Protein AF-A0A5E4KZI8-F1 (afdb_monomer_lite)

pLDDT: mean 71.24, std 22.97, range [24.64, 97.19]

Radius of gyration: 19.84 Å; chains: 1; bounding box: 44×50×61 Å

Secondary structure (DSSP, 8-state):
----TTHHHHHHHGGGG----------SS-----------S------------------------S--PPPPPP-EE-SSSS-EESSGGGS--TT-HHHHHHHHTEEE-TTS-EEESSS-EEEEE-TTS-EEEEE---S--EE--HHHHHHS--TT--GGG-HHHHHTBTSEE-HHHHHHHHHHHHHTS--EEEETTEEEE-PPPEEEEEEEETTEEEEEEEEEETTEEEEEEEEEEE-TTS-EEEEEEEEE--TTEEEEEEE-HHHH---

Sequence (271 aa):
MKYTHAIILTLAVLLSGGAGYSAGTVNPYPNLARPADSLNNNTQIVISNITTKIAGTVEPEPQKPSYIPVLRPYEIDKSHDIWHARSPSSYIMPDNEWVRYYASQLYVDNDGRIKYKNKPIPLLVNETGKVLYWTDEPFINHYIPLKEYFGVELPNNDYWMMPDYYLANGQRGICSGWALAVTSMMLSGEMSINKDGKFIKQIIPAKAIIGYAGLTRDVWVEYQVFNNTWITSAALEKDGYGNKISTTIFVEKDSQFKSVFEFTNIYFRMV

Foldseek 3Di:
DDDPPPPVQVVVVVVVPDPDDPDDDDPLDPDPDDPDDDDDDDPDPDDPDPPPPPDDDPPPAPDDPPAFDAQDDFDWDPVDPTIDTPDLLQFLFLQRPLLLVVLLQWEQEPLRDIFGPDDWDQQAAHRVRHRPDTDPDTPAAFEDDPCRQVVPPDPPDPCLGGSSCCRNNRNYYAFSSVLSSVQSSLQNQSHFYQDPNDTHGGRWWKKWFFDFQQPDTGIWMWTDDPNFIKIWTWDWDADPVGDTDIDIDIHTDDPRDDGPDIGGVVNSPPD

Structure (mmCIF, N/CA/C/O backbone):
data_AF-A0A5E4KZI8-F1
#
_entry.id   AF-A0A5E4KZI8-F1
#
loop_
_atom_site.group_PDB
_atom_site.id
_atom_site.type_symbol
_atom_site.label_atom_id
_atom_site.label_alt_id
_atom_site.label_comp_id
_atom_site.label_asym_id
_atom_site.label_entity_id
_atom_site.label_seq_id
_atom_site.pdbx_PDB_ins_code
_atom_site.Cartn_x
_atom_site.Cartn_y
_atom_site.Cartn_z
_atom_site.occupancy
_atom_site.B_iso_or_equiv
_atom_site.auth_seq_id
_atom_site.auth_comp_id
_atom_site.auth_asym_id
_atom_site.auth_atom_id
_atom_site.pdbx_PDB_model_num
ATOM 1 N N . MET A 1 1 ? -14.997 1.215 -29.337 1.00 38.16 1 MET A N 1
ATOM 2 C CA . MET A 1 1 ? -14.953 1.091 -27.863 1.00 38.16 1 MET A CA 1
ATOM 3 C C . MET A 1 1 ? -14.506 2.433 -27.308 1.00 38.16 1 MET A C 1
ATOM 5 O O . MET A 1 1 ? -13.569 2.994 -27.856 1.00 38.16 1 MET A O 1
ATOM 9 N N . LYS A 1 2 ? -15.258 3.022 -26.370 1.00 30.02 2 LYS A N 1
ATOM 10 C CA . LYS A 1 2 ? -15.046 4.402 -25.898 1.00 30.02 2 LYS A CA 1
ATOM 11 C C . LYS A 1 2 ? -13.981 4.421 -24.795 1.00 30.02 2 LYS A C 1
ATOM 13 O O . LYS A 1 2 ? -14.007 3.589 -23.900 1.00 30.02 2 LYS A O 1
ATOM 18 N N . TYR A 1 3 ? -13.038 5.346 -24.934 1.00 37.22 3 TYR A N 1
ATOM 19 C CA . TYR A 1 3 ? -11.761 5.414 -24.232 1.00 37.22 3 TYR A CA 1
ATOM 20 C C . TYR A 1 3 ? -11.894 6.077 -22.853 1.00 37.22 3 TYR A C 1
ATOM 22 O O . TYR A 1 3 ? -12.074 7.288 -22.769 1.00 37.22 3 TYR A O 1
ATOM 30 N N . THR A 1 4 ? -11.758 5.291 -21.781 1.00 41.12 4 THR A N 1
ATOM 31 C CA . THR A 1 4 ? -11.719 5.776 -20.381 1.00 41.12 4 THR A CA 1
ATOM 32 C C . THR A 1 4 ? -10.285 5.848 -19.821 1.00 41.12 4 THR A C 1
ATOM 34 O O . THR A 1 4 ? -10.053 6.407 -18.755 1.00 41.12 4 THR A O 1
ATOM 37 N N . HIS A 1 5 ? -9.291 5.359 -20.570 1.00 40.09 5 HIS A N 1
ATOM 38 C CA . HIS A 1 5 ? -7.903 5.175 -20.121 1.00 40.09 5 HIS A CA 1
ATOM 39 C C . HIS A 1 5 ? -7.047 6.460 -20.078 1.00 40.09 5 HIS A C 1
ATOM 41 O O . HIS A 1 5 ? -5.934 6.441 -19.561 1.00 40.09 5 HIS A O 1
ATOM 47 N N . ALA A 1 6 ? -7.547 7.594 -20.583 1.00 34.66 6 ALA A N 1
ATOM 48 C CA . ALA A 1 6 ? -6.756 8.825 -20.727 1.00 34.66 6 ALA A CA 1
ATOM 49 C C . ALA A 1 6 ? -6.732 9.731 -19.472 1.00 34.66 6 ALA A C 1
ATOM 51 O O . ALA A 1 6 ? -5.874 10.609 -19.352 1.00 34.66 6 ALA A O 1
ATOM 52 N N . ILE A 1 7 ? -7.656 9.536 -18.520 1.00 38.75 7 ILE A N 1
ATOM 53 C CA . ILE A 1 7 ? -7.843 10.476 -17.397 1.00 38.75 7 ILE A CA 1
ATOM 54 C C . ILE A 1 7 ? -6.773 10.301 -16.305 1.00 38.75 7 ILE A C 1
ATOM 56 O O . ILE A 1 7 ? -6.328 11.291 -15.729 1.00 38.75 7 ILE A O 1
ATOM 60 N N . ILE A 1 8 ? -6.293 9.076 -16.063 1.00 42.06 8 ILE A N 1
ATOM 61 C CA . ILE A 1 8 ? -5.277 8.811 -15.024 1.00 42.06 8 ILE A CA 1
ATOM 62 C C . ILE A 1 8 ? -3.893 9.347 -15.443 1.00 42.06 8 ILE A C 1
ATOM 64 O O . ILE A 1 8 ? -3.133 9.850 -14.618 1.00 42.06 8 ILE A O 1
ATOM 68 N N . LEU A 1 9 ? -3.590 9.311 -16.742 1.00 41.78 9 LEU A N 1
ATOM 69 C CA . LEU A 1 9 ? -2.261 9.587 -17.297 1.00 41.78 9 LEU A CA 1
ATOM 70 C C . LEU A 1 9 ? -1.976 11.093 -17.477 1.00 41.78 9 LEU A C 1
ATOM 72 O O . LEU A 1 9 ? -0.841 11.536 -17.322 1.00 41.78 9 LEU A O 1
ATOM 76 N N . THR A 1 10 ? -3.009 11.907 -17.731 1.00 38.06 10 THR A N 1
ATOM 77 C CA . THR A 1 10 ? -2.831 13.353 -17.988 1.00 38.06 10 THR A CA 1
ATOM 78 C C . THR A 1 10 ? -2.531 14.141 -16.703 1.00 38.06 10 THR A C 1
ATOM 80 O O . THR A 1 10 ? -1.848 15.164 -16.742 1.00 38.06 10 THR A O 1
ATOM 83 N N . LEU A 1 11 ? -2.976 13.657 -15.535 1.00 41.22 11 LEU A N 1
ATOM 84 C CA . LEU A 1 11 ? -2.726 14.343 -14.261 1.00 41.22 11 LEU A CA 1
ATOM 85 C C . LEU A 1 11 ? -1.332 14.072 -13.673 1.00 41.22 11 LEU A C 1
ATOM 87 O O . LEU A 1 11 ? -0.797 14.943 -12.991 1.00 41.22 11 LEU A O 1
ATOM 91 N N . ALA A 1 12 ? -0.713 12.921 -13.966 1.00 41.53 12 ALA A N 1
ATOM 92 C CA . ALA A 1 12 ? 0.653 12.621 -13.522 1.00 41.53 12 ALA A CA 1
ATOM 93 C C . ALA A 1 12 ? 1.695 13.529 -14.209 1.00 41.53 12 ALA A C 1
ATOM 95 O O . ALA A 1 12 ? 2.652 13.968 -13.573 1.00 41.53 12 ALA A O 1
ATOM 96 N N . VAL A 1 13 ? 1.459 13.902 -15.474 1.00 37.69 13 VAL A N 1
ATOM 97 C CA . VAL A 1 13 ? 2.303 14.851 -16.226 1.00 37.69 13 VAL A CA 1
ATOM 98 C C . VAL A 1 13 ? 2.145 16.291 -15.712 1.00 37.69 13 VAL A C 1
ATOM 100 O O . VAL A 1 13 ? 3.103 17.056 -15.710 1.00 37.69 13 VAL A O 1
ATOM 103 N N . LEU A 1 14 ? 0.986 16.670 -15.162 1.00 37.19 14 LEU A N 1
ATOM 104 C CA . LEU A 1 14 ? 0.807 17.985 -14.521 1.00 37.19 14 LEU A CA 1
ATOM 105 C C . LEU A 1 14 ? 1.562 18.125 -13.182 1.00 37.19 14 LEU A C 1
ATOM 107 O O . LEU A 1 14 ? 1.726 19.242 -12.686 1.00 37.19 14 LEU A O 1
ATOM 111 N N . LEU A 1 15 ? 2.068 17.026 -12.610 1.00 42.75 15 LEU A N 1
ATOM 112 C CA . LEU A 1 15 ? 2.860 17.025 -11.374 1.00 42.75 15 LEU A CA 1
ATOM 113 C C . LEU A 1 15 ? 4.375 17.188 -11.613 1.00 42.75 15 LEU A C 1
ATOM 115 O O . LEU A 1 15 ? 5.111 17.412 -10.653 1.00 42.75 15 LEU A O 1
ATOM 119 N N . SER A 1 16 ? 4.860 17.173 -12.865 1.00 40.22 16 SER A N 1
ATOM 120 C CA . SER A 1 16 ? 6.282 17.405 -13.183 1.00 40.22 16 SER A CA 1
ATOM 121 C C . SER A 1 16 ? 6.689 18.889 -13.219 1.00 40.22 16 SER A C 1
ATOM 123 O O . SER A 1 16 ? 7.857 19.199 -13.445 1.00 40.22 16 SER A O 1
ATOM 125 N N . GLY A 1 17 ? 5.756 19.818 -12.973 1.00 31.44 17 GLY A N 1
ATOM 126 C CA . GLY A 1 17 ? 5.985 21.271 -13.005 1.00 31.44 17 GLY A CA 1
ATOM 127 C C . GLY A 1 17 ? 6.175 21.957 -11.644 1.00 31.44 17 GLY A C 1
ATOM 128 O O . GLY A 1 17 ? 6.067 23.176 -11.568 1.00 31.44 17 GLY A O 1
ATOM 129 N N . GLY A 1 18 ? 6.403 21.210 -10.560 1.00 33.72 18 GLY A N 1
ATOM 130 C CA . GLY A 1 18 ? 6.405 21.737 -9.187 1.00 33.72 18 GLY A CA 1
ATOM 131 C C . GLY A 1 18 ? 7.730 21.614 -8.437 1.00 33.72 18 GLY A C 1
ATOM 132 O O . GLY A 1 18 ? 7.719 21.342 -7.239 1.00 33.72 18 GLY A O 1
ATOM 133 N N . ALA A 1 19 ? 8.874 21.771 -9.104 1.00 36.97 19 ALA A N 1
ATOM 134 C CA . ALA A 1 19 ? 10.140 21.940 -8.400 1.00 36.97 19 ALA A CA 1
ATOM 135 C C . ALA A 1 19 ? 10.233 23.368 -7.834 1.00 36.97 19 ALA A C 1
ATOM 137 O O . ALA A 1 19 ? 10.414 24.324 -8.579 1.00 36.97 19 ALA A O 1
ATOM 138 N N . GLY A 1 20 ? 10.160 23.488 -6.506 1.00 36.38 20 GLY A N 1
ATOM 139 C CA . GLY A 1 20 ? 10.718 24.619 -5.767 1.00 36.38 20 GLY A CA 1
ATOM 140 C C . GLY A 1 20 ? 9.732 25.707 -5.353 1.00 36.38 20 GLY A C 1
ATOM 141 O O . GLY A 1 20 ? 9.568 26.695 -6.049 1.00 36.38 20 GLY A O 1
ATOM 142 N N . TYR A 1 21 ? 9.212 25.601 -4.130 1.00 30.73 21 TYR A N 1
ATOM 143 C CA . TYR A 1 21 ? 9.086 26.774 -3.267 1.00 30.73 21 TYR A CA 1
ATOM 144 C C . TYR A 1 21 ? 9.592 26.413 -1.873 1.00 30.73 21 TYR A C 1
ATOM 146 O O . TYR A 1 21 ? 8.963 25.671 -1.124 1.00 30.73 21 TYR A O 1
ATOM 154 N N . SER A 1 22 ? 10.767 26.946 -1.540 1.00 36.62 22 SER A N 1
ATOM 155 C CA . SER A 1 22 ? 11.221 27.118 -0.167 1.00 36.62 22 SER A CA 1
ATOM 156 C C . SER A 1 22 ? 10.356 28.198 0.489 1.00 36.62 22 SER A C 1
ATOM 158 O O . SER A 1 22 ? 10.724 29.372 0.508 1.00 36.62 22 SER A O 1
ATOM 160 N N . ALA A 1 23 ? 9.180 27.826 0.982 1.00 31.36 23 ALA A N 1
ATOM 161 C CA . ALA A 1 23 ? 8.504 28.613 2.004 1.00 31.36 23 ALA A CA 1
ATOM 162 C C . ALA A 1 23 ? 9.025 28.145 3.369 1.00 31.36 23 ALA A C 1
ATOM 164 O O . ALA A 1 23 ? 9.240 26.949 3.570 1.00 31.36 23 ALA A O 1
ATOM 165 N N . GLY A 1 24 ? 9.304 29.095 4.263 1.00 33.09 24 GLY A N 1
ATOM 166 C CA . GLY A 1 24 ? 9.860 28.850 5.593 1.00 33.09 24 GLY A CA 1
ATOM 167 C C . GLY A 1 24 ? 9.174 27.694 6.323 1.00 33.09 24 GLY A C 1
ATOM 168 O O . GLY A 1 24 ? 7.966 27.495 6.227 1.00 33.09 24 GLY A O 1
ATOM 169 N N . THR A 1 25 ? 9.988 26.917 7.028 1.00 36.28 25 THR A N 1
ATOM 170 C CA . THR A 1 25 ? 9.620 25.708 7.760 1.00 36.28 25 THR A CA 1
ATOM 171 C C . THR A 1 25 ? 8.524 25.977 8.788 1.00 36.28 25 THR A C 1
ATOM 173 O O . THR A 1 25 ? 8.802 26.425 9.899 1.00 36.28 25 THR A O 1
ATOM 176 N N . VAL A 1 26 ? 7.289 25.638 8.437 1.00 35.19 26 VAL A N 1
ATOM 177 C CA . VAL A 1 26 ? 6.275 25.235 9.409 1.00 35.19 26 VAL A CA 1
ATOM 178 C C . VAL A 1 26 ? 6.230 23.720 9.317 1.00 35.19 26 VAL A C 1
ATOM 180 O O . VAL A 1 26 ? 5.860 23.185 8.276 1.00 35.19 26 VAL A O 1
ATOM 183 N N . ASN A 1 27 ? 6.684 23.033 10.365 1.00 40.50 27 ASN A N 1
ATOM 184 C CA . ASN A 1 27 ? 6.462 21.599 10.500 1.00 40.50 27 ASN A CA 1
ATOM 185 C C . ASN A 1 27 ? 4.935 21.384 10.519 1.00 40.50 27 ASN A C 1
ATOM 187 O O . ASN A 1 27 ? 4.299 21.870 11.457 1.00 40.50 27 ASN A O 1
ATOM 191 N N . PRO A 1 28 ? 4.322 20.759 9.493 1.00 38.81 28 PRO A N 1
ATOM 192 C CA . PRO A 1 28 ? 2.873 20.577 9.467 1.00 38.81 28 PRO A CA 1
ATOM 193 C C . PRO A 1 28 ? 2.415 19.604 10.560 1.00 38.81 28 PRO A C 1
ATOM 195 O O . PRO A 1 28 ? 1.257 19.640 10.956 1.00 38.81 28 PRO A O 1
ATOM 198 N N . TYR A 1 29 ? 3.332 18.800 11.104 1.00 39.09 29 TYR A N 1
ATOM 199 C CA . TYR A 1 29 ? 3.087 17.925 12.237 1.00 39.09 29 TYR A CA 1
ATOM 200 C C . TYR A 1 29 ? 3.613 18.614 13.504 1.00 39.09 29 TYR A C 1
ATOM 202 O O . TYR A 1 29 ? 4.827 18.644 13.720 1.00 39.09 29 TYR A O 1
ATOM 210 N N . PRO A 1 30 ? 2.762 19.220 14.353 1.00 36.56 30 PRO A N 1
ATOM 211 C CA . PRO A 1 30 ? 3.240 19.780 15.610 1.00 36.56 30 PRO A CA 1
ATOM 212 C C . PRO A 1 30 ? 3.965 18.681 16.393 1.00 36.56 30 PRO A C 1
ATOM 214 O O . PRO A 1 30 ? 3.436 17.581 16.541 1.00 36.56 30 PRO A O 1
ATOM 217 N N . ASN A 1 31 ? 5.192 18.981 16.839 1.00 35.31 31 ASN A N 1
ATOM 218 C CA . ASN A 1 31 ? 6.053 18.100 17.628 1.00 35.31 31 ASN A CA 1
ATOM 219 C C . ASN A 1 31 ? 5.233 17.331 18.676 1.00 35.31 31 ASN A C 1
ATOM 221 O O . ASN A 1 31 ? 4.943 17.856 19.752 1.00 35.31 31 ASN A O 1
ATOM 225 N N . LEU A 1 32 ? 4.912 16.067 18.393 1.00 35.50 32 LEU A N 1
ATOM 226 C CA . LEU A 1 32 ? 4.617 15.102 19.439 1.00 35.50 32 LEU A CA 1
ATOM 227 C C . LEU A 1 32 ? 5.941 14.903 20.167 1.00 35.50 32 LEU A C 1
ATOM 229 O O . LEU A 1 32 ? 6.839 14.224 19.669 1.00 35.50 32 LEU A O 1
ATOM 233 N N . ALA A 1 33 ? 6.094 15.615 21.283 1.00 29.77 33 ALA A N 1
ATOM 234 C CA . ALA A 1 33 ? 7.283 15.599 22.112 1.00 29.77 33 ALA A CA 1
ATOM 235 C C . ALA A 1 33 ? 7.685 14.147 22.407 1.00 29.77 33 ALA A C 1
ATOM 237 O O . ALA A 1 33 ? 7.048 13.453 23.198 1.00 29.77 33 ALA A O 1
ATOM 238 N N . ARG A 1 34 ? 8.755 13.682 21.756 1.00 32.28 34 ARG A N 1
ATOM 239 C CA . ARG A 1 34 ? 9.512 12.537 22.252 1.00 32.28 34 ARG A CA 1
ATOM 240 C C . ARG A 1 34 ? 10.158 12.967 23.572 1.00 32.28 34 ARG A C 1
ATOM 242 O O . ARG A 1 34 ? 10.719 14.066 23.612 1.00 32.28 34 ARG A O 1
ATOM 249 N N . PRO A 1 35 ? 10.113 12.143 24.632 1.00 29.83 35 PRO A N 1
ATOM 250 C CA . PRO A 1 35 ? 10.963 12.360 25.790 1.00 29.83 35 PRO A CA 1
ATOM 251 C C . PRO A 1 35 ? 12.413 12.454 25.311 1.00 29.83 35 PRO A C 1
ATOM 253 O O . PRO A 1 35 ? 12.872 11.629 24.519 1.00 29.83 35 PRO A O 1
ATOM 256 N N . ALA A 1 36 ? 13.087 13.521 25.724 1.00 29.53 36 ALA A N 1
ATOM 257 C CA . ALA A 1 36 ? 14.471 13.772 25.387 1.00 29.53 36 ALA A CA 1
ATOM 258 C C . ALA A 1 36 ? 15.364 12.824 26.191 1.00 29.53 36 ALA A C 1
ATOM 260 O O . ALA A 1 36 ? 15.688 13.123 27.334 1.00 29.53 36 ALA A O 1
ATOM 261 N N . ASP A 1 37 ? 15.794 11.730 25.569 1.00 28.36 37 ASP A N 1
ATOM 262 C CA . ASP A 1 37 ? 16.989 11.014 26.002 1.00 28.36 37 ASP A CA 1
ATOM 263 C C . ASP A 1 37 ? 18.105 11.306 24.998 1.00 28.36 37 ASP A C 1
ATOM 265 O O . ASP A 1 37 ? 18.094 10.886 23.840 1.00 28.36 37 ASP A O 1
ATOM 269 N N . SER A 1 38 ? 19.056 12.116 25.450 1.00 31.64 38 SER A N 1
ATOM 270 C CA . SER A 1 38 ? 20.302 12.426 24.763 1.00 31.64 38 SER A CA 1
ATOM 271 C C . SER A 1 38 ? 21.118 11.155 24.541 1.00 31.64 38 SER A C 1
ATOM 273 O O . SER A 1 38 ? 21.491 10.522 25.527 1.00 31.64 38 SER A O 1
ATOM 275 N N . LEU A 1 39 ? 21.502 10.835 23.303 1.00 28.95 39 LEU A N 1
ATOM 276 C CA . LEU A 1 39 ? 22.607 9.905 23.066 1.00 28.95 39 LEU A CA 1
ATOM 277 C C . LEU A 1 39 ? 23.508 10.358 21.916 1.00 28.95 39 LEU A C 1
ATOM 279 O O . LEU A 1 39 ? 23.094 10.593 20.784 1.00 28.95 39 LEU A O 1
ATOM 283 N N . ASN A 1 40 ? 24.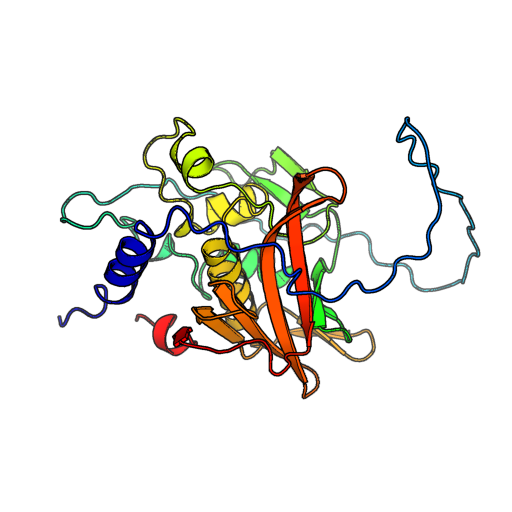765 10.498 22.317 1.00 30.20 40 ASN A N 1
ATOM 284 C CA . ASN A 1 40 ? 25.963 10.824 21.570 1.00 30.20 40 ASN A CA 1
ATOM 285 C C . ASN A 1 40 ? 26.374 9.644 20.663 1.00 30.20 40 ASN A C 1
ATOM 287 O O . ASN A 1 40 ? 25.970 8.506 20.889 1.00 30.20 40 ASN A O 1
ATOM 291 N N . ASN A 1 41 ? 27.203 9.934 19.661 1.00 37.69 41 ASN A N 1
ATOM 292 C CA . ASN A 1 41 ? 27.709 9.031 18.620 1.00 37.69 41 ASN A CA 1
ATOM 293 C C . ASN A 1 41 ? 28.056 7.599 19.080 1.00 37.69 41 ASN A C 1
ATOM 295 O O . ASN A 1 41 ? 29.006 7.411 19.838 1.00 37.69 41 ASN A O 1
ATOM 299 N N . ASN A 1 42 ? 27.300 6.624 18.556 1.00 30.05 42 ASN A N 1
ATOM 300 C CA . ASN A 1 42 ? 27.624 5.217 18.248 1.00 30.05 42 ASN A CA 1
ATOM 301 C C . ASN A 1 42 ? 26.338 4.392 18.384 1.00 30.05 42 ASN A C 1
ATOM 303 O O . ASN A 1 42 ? 25.957 3.999 19.484 1.00 30.05 42 ASN A O 1
ATOM 307 N N . THR A 1 43 ? 25.648 4.113 17.278 1.00 26.94 43 THR A N 1
ATOM 308 C CA . THR A 1 43 ? 24.444 3.271 17.304 1.00 26.94 43 THR A CA 1
ATOM 309 C C . THR A 1 43 ? 24.836 1.800 17.475 1.00 26.94 43 THR A C 1
ATOM 311 O O . THR A 1 43 ? 24.874 1.029 16.523 1.00 26.94 43 THR A O 1
ATOM 314 N N . GLN A 1 44 ? 25.141 1.407 18.712 1.00 24.64 44 GLN A N 1
ATOM 315 C CA . GLN A 1 44 ? 24.931 0.047 19.193 1.00 24.64 44 GLN A CA 1
ATOM 316 C C . GLN A 1 44 ? 23.482 -0.030 19.679 1.00 24.64 44 GLN A C 1
ATOM 318 O O . GLN A 1 44 ? 23.099 0.638 20.638 1.00 24.64 44 GLN A O 1
ATOM 323 N N . ILE A 1 45 ? 22.662 -0.831 19.002 1.00 28.14 45 ILE A N 1
ATOM 324 C CA . ILE A 1 45 ? 21.322 -1.169 19.478 1.00 28.14 45 ILE A CA 1
ATOM 325 C C . ILE A 1 45 ? 21.503 -2.122 20.667 1.00 28.14 45 ILE A C 1
ATOM 327 O O . ILE A 1 45 ? 21.747 -3.312 20.484 1.00 28.14 45 ILE A O 1
ATOM 331 N N . VAL A 1 46 ? 21.428 -1.600 21.893 1.00 24.70 46 VAL A N 1
ATOM 332 C CA . VAL A 1 46 ? 21.339 -2.424 23.105 1.00 24.70 46 VAL A CA 1
ATOM 333 C C . VAL A 1 46 ? 19.869 -2.767 23.327 1.00 24.70 46 VAL A C 1
ATOM 335 O O . VAL A 1 46 ? 19.091 -1.952 23.815 1.00 24.70 46 VAL A O 1
ATOM 338 N N . ILE A 1 47 ? 19.489 -3.987 22.949 1.00 31.55 47 ILE A N 1
ATOM 339 C CA . ILE A 1 47 ? 18.215 -4.598 23.333 1.00 31.55 47 ILE A CA 1
ATOM 340 C C . ILE A 1 47 ? 18.375 -5.085 24.778 1.00 31.55 47 ILE A C 1
ATOM 342 O O . ILE A 1 47 ? 19.063 -6.074 25.035 1.00 31.55 47 ILE A O 1
ATOM 346 N N . SER A 1 48 ? 17.777 -4.388 25.743 1.00 29.56 48 SER A N 1
ATOM 347 C CA . SER A 1 48 ? 17.661 -4.890 27.110 1.00 29.56 48 SER A CA 1
ATOM 348 C C . SER A 1 48 ? 16.582 -5.976 27.158 1.00 29.56 48 SER A C 1
ATOM 350 O O . SER A 1 48 ? 15.384 -5.718 27.076 1.00 29.56 48 SER A O 1
ATOM 352 N N . ASN A 1 49 ? 17.030 -7.226 27.286 1.00 33.12 49 ASN A N 1
ATOM 353 C CA . ASN A 1 49 ? 16.181 -8.379 27.567 1.00 33.12 49 ASN A CA 1
ATOM 354 C C . ASN A 1 49 ? 15.511 -8.214 28.940 1.00 33.12 49 ASN A C 1
ATOM 356 O O . ASN A 1 49 ? 16.099 -8.561 29.964 1.00 33.12 49 ASN A O 1
ATOM 360 N N . ILE A 1 50 ? 14.267 -7.739 28.969 1.00 29.88 50 ILE A N 1
ATOM 361 C CA . ILE A 1 50 ? 13.355 -8.000 30.087 1.00 29.88 50 ILE A CA 1
ATOM 362 C C . ILE A 1 50 ? 12.342 -9.030 29.602 1.00 29.88 50 ILE A C 1
ATOM 364 O O . ILE A 1 50 ? 11.254 -8.721 29.122 1.00 29.88 50 ILE A O 1
ATOM 368 N N . THR A 1 51 ? 12.740 -10.293 29.716 1.00 30.17 51 THR A N 1
ATOM 369 C CA . THR A 1 51 ? 11.859 -11.443 29.541 1.00 30.17 51 THR A CA 1
ATOM 370 C C . THR A 1 51 ? 11.018 -11.604 30.802 1.00 30.17 51 THR A C 1
ATOM 372 O O . THR A 1 51 ? 11.305 -12.448 31.650 1.00 30.17 51 THR A O 1
ATOM 375 N N . THR A 1 52 ? 9.947 -10.828 30.935 1.00 32.12 52 THR A N 1
ATOM 376 C CA . THR A 1 52 ? 8.840 -11.252 31.796 1.00 32.12 52 THR A CA 1
ATOM 377 C C . THR A 1 52 ? 8.033 -12.257 30.983 1.00 32.12 52 THR A C 1
ATOM 379 O O . THR A 1 52 ? 7.228 -11.882 30.135 1.00 32.12 52 THR A O 1
ATOM 382 N N . LYS A 1 53 ? 8.304 -13.554 31.186 1.00 30.84 53 LYS A N 1
ATOM 383 C CA . LYS A 1 53 ? 7.502 -14.656 30.635 1.00 30.84 53 LYS A CA 1
ATOM 384 C C . LYS A 1 53 ? 6.072 -14.535 31.170 1.00 30.84 53 LYS A C 1
ATOM 386 O O . LYS A 1 53 ? 5.748 -15.081 32.221 1.00 30.84 53 LYS A O 1
ATOM 391 N N . ILE A 1 54 ? 5.214 -13.833 30.438 1.00 36.94 54 ILE A N 1
ATOM 392 C CA . ILE A 1 54 ? 3.774 -14.044 30.523 1.00 36.94 54 ILE A CA 1
ATOM 393 C C . ILE A 1 54 ? 3.509 -15.317 29.724 1.00 36.94 54 ILE A C 1
ATOM 395 O O . ILE A 1 54 ? 3.794 -15.400 28.530 1.00 36.94 54 ILE A O 1
ATOM 399 N N . ALA A 1 55 ? 3.056 -16.355 30.417 1.00 35.25 55 ALA A N 1
ATOM 400 C CA . ALA A 1 55 ? 2.669 -17.601 29.788 1.00 35.25 55 ALA A CA 1
ATOM 401 C C . ALA A 1 55 ? 1.439 -17.380 28.889 1.00 35.25 55 ALA A C 1
ATOM 403 O O . ALA A 1 55 ? 0.404 -16.929 29.369 1.00 35.25 55 ALA A O 1
ATOM 404 N N . GLY A 1 56 ? 1.551 -17.784 27.619 1.00 38.25 56 GLY A N 1
ATOM 405 C CA . GLY A 1 56 ? 0.424 -18.306 26.845 1.00 38.25 56 GLY A CA 1
ATOM 406 C C . GLY A 1 56 ? -0.213 -17.384 25.805 1.00 38.25 56 GLY A C 1
ATOM 407 O O . GLY A 1 56 ? -1.321 -16.918 26.007 1.00 38.25 56 GLY A O 1
ATOM 408 N N . THR A 1 57 ? 0.412 -17.283 24.635 1.00 36.38 57 THR A N 1
ATOM 409 C CA . THR A 1 57 ? -0.098 -17.908 23.399 1.00 36.38 57 THR A CA 1
ATOM 410 C C . THR A 1 57 ? 1.126 -18.222 22.551 1.00 36.38 57 THR A C 1
ATOM 412 O O . THR A 1 57 ? 1.916 -17.325 22.276 1.00 36.38 57 THR A O 1
ATOM 415 N N . VAL A 1 58 ? 1.335 -19.491 22.195 1.00 38.56 58 VAL A N 1
ATOM 416 C CA . VAL A 1 58 ? 2.332 -19.849 21.179 1.00 38.56 58 VAL A CA 1
ATOM 417 C C . VAL A 1 58 ? 1.851 -19.191 19.893 1.00 38.56 58 VAL A C 1
ATOM 419 O O . VAL A 1 58 ? 0.856 -19.629 19.319 1.00 38.56 58 VAL A O 1
ATOM 422 N N . GLU A 1 59 ? 2.482 -18.085 19.509 1.00 46.16 59 GLU A N 1
ATOM 423 C CA . GLU A 1 59 ? 2.280 -17.503 18.190 1.00 46.16 59 GLU A CA 1
ATOM 424 C C . GLU A 1 59 ? 2.711 -18.596 17.200 1.00 46.16 59 GLU A C 1
ATOM 426 O O . GLU A 1 59 ? 3.833 -19.102 17.322 1.00 46.16 59 GLU A O 1
ATOM 431 N N . PRO A 1 60 ? 1.808 -19.102 16.339 1.00 45.16 60 PRO A N 1
ATOM 432 C CA . PRO A 1 60 ? 2.167 -20.164 15.414 1.00 45.16 60 PRO A CA 1
ATOM 433 C C . PRO A 1 60 ? 3.373 -19.697 14.602 1.00 45.16 60 PRO A C 1
ATOM 435 O O . PRO A 1 60 ? 3.405 -18.539 14.181 1.00 45.16 60 PRO A O 1
ATOM 438 N N . GLU A 1 61 ? 4.358 -20.583 14.399 1.00 45.81 61 GLU A N 1
ATOM 439 C CA . GLU A 1 61 ? 5.484 -20.275 13.514 1.00 45.81 61 GLU A CA 1
ATOM 440 C C . GLU A 1 61 ? 4.948 -19.644 12.222 1.00 45.81 61 GLU A C 1
ATOM 442 O O . GLU A 1 61 ? 3.934 -20.140 11.707 1.00 45.81 61 GLU A O 1
ATOM 447 N N . PRO A 1 62 ? 5.590 -18.577 11.702 1.00 49.72 62 PRO A N 1
ATOM 448 C CA . PRO A 1 62 ? 5.165 -17.909 10.482 1.00 49.72 62 PRO A CA 1
ATOM 449 C C . PRO A 1 62 ? 4.940 -18.949 9.385 1.00 49.72 62 PRO A C 1
ATOM 451 O O . PRO A 1 62 ? 5.893 -19.475 8.804 1.00 49.72 62 PRO A O 1
ATOM 454 N N . GLN A 1 63 ? 3.678 -19.292 9.115 1.00 52.97 63 GLN A N 1
ATOM 455 C CA . GLN A 1 63 ? 3.377 -2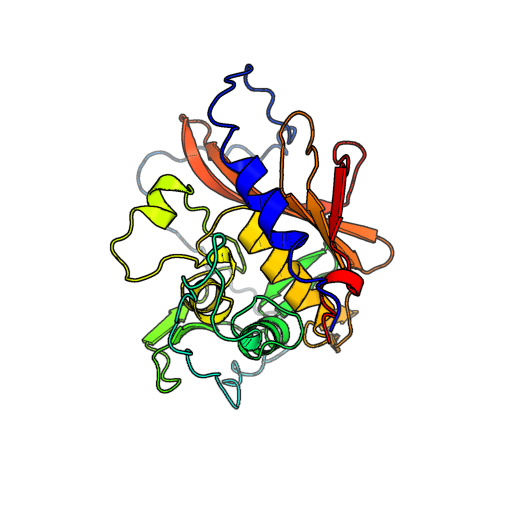0.229 8.046 1.00 52.97 63 GLN A CA 1
ATOM 456 C C . GLN A 1 63 ? 3.809 -19.552 6.754 1.00 52.97 63 GLN A C 1
ATOM 458 O O . GLN A 1 63 ? 3.251 -18.522 6.367 1.00 52.97 63 GLN A O 1
ATOM 463 N N . LYS A 1 64 ? 4.838 -20.114 6.109 1.00 55.09 64 LYS A N 1
ATOM 464 C CA . LYS A 1 64 ? 5.262 -19.659 4.787 1.00 55.09 64 LYS A CA 1
ATOM 465 C C . LYS A 1 64 ? 4.029 -19.676 3.880 1.00 55.09 64 LYS A C 1
ATOM 467 O O . LYS A 1 64 ? 3.339 -20.699 3.851 1.00 55.09 64 LYS A O 1
ATOM 472 N N . PRO A 1 65 ? 3.722 -18.573 3.177 1.00 58.34 65 PRO A N 1
ATOM 473 C CA . PRO A 1 65 ? 2.567 -18.539 2.299 1.00 58.34 65 PRO A CA 1
ATOM 474 C C . PRO A 1 65 ? 2.657 -19.687 1.293 1.00 58.34 65 PRO A C 1
ATOM 476 O O . PRO A 1 65 ? 3.728 -19.979 0.761 1.00 58.34 65 PRO A O 1
ATOM 479 N N . SER A 1 66 ? 1.529 -20.356 1.057 1.00 63.91 66 SER A N 1
ATOM 480 C CA . SER A 1 66 ? 1.451 -21.542 0.194 1.00 63.91 66 SER A C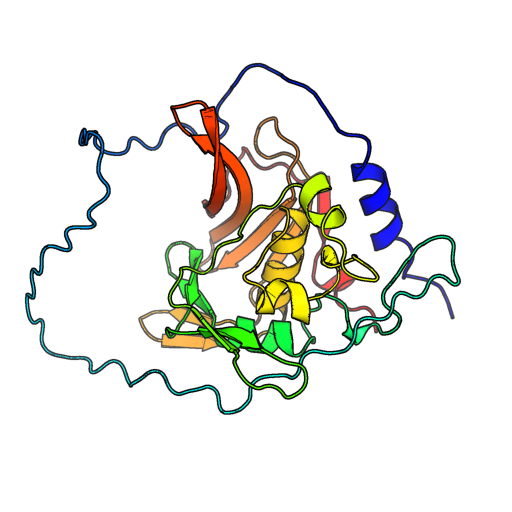A 1
ATOM 481 C C . SER A 1 66 ? 1.791 -21.249 -1.270 1.00 63.91 66 SER A C 1
ATOM 483 O O . SER A 1 66 ? 2.041 -22.177 -2.037 1.00 63.91 66 SER A O 1
ATOM 485 N N . TYR A 1 67 ? 1.809 -19.971 -1.654 1.00 78.44 67 TYR A N 1
ATOM 486 C CA . TYR A 1 67 ? 2.137 -19.491 -2.986 1.00 78.44 67 TYR A CA 1
ATOM 487 C C . TYR A 1 67 ? 2.690 -18.059 -2.919 1.00 78.44 67 TYR A C 1
ATOM 489 O O . TYR A 1 67 ? 2.123 -17.208 -2.231 1.00 78.44 67 TYR A O 1
ATOM 497 N N . ILE A 1 68 ? 3.782 -17.802 -3.642 1.00 83.44 68 ILE A N 1
ATOM 498 C CA . ILE A 1 68 ? 4.364 -16.471 -3.859 1.00 83.44 68 ILE A CA 1
ATOM 499 C C . ILE A 1 68 ? 4.242 -16.188 -5.362 1.00 83.44 68 ILE A C 1
ATOM 501 O O . ILE A 1 68 ? 4.697 -17.030 -6.144 1.00 83.44 68 ILE A O 1
ATOM 505 N N . PRO A 1 69 ? 3.630 -15.063 -5.782 1.00 83.56 69 PRO A N 1
ATOM 506 C CA . PRO A 1 69 ? 3.512 -14.729 -7.196 1.00 83.56 69 PRO A CA 1
ATOM 507 C C . PRO A 1 69 ? 4.874 -14.592 -7.882 1.00 83.56 69 PRO A C 1
ATOM 509 O O . PRO A 1 69 ? 5.910 -14.382 -7.247 1.00 83.56 69 PRO A O 1
ATOM 512 N N . VAL A 1 70 ? 4.869 -14.709 -9.204 1.00 82.38 70 VAL A N 1
ATOM 513 C CA . VAL A 1 70 ? 6.068 -14.570 -10.033 1.00 82.38 70 VAL A CA 1
ATOM 514 C C . VAL A 1 70 ? 6.211 -13.114 -10.485 1.00 82.38 70 VAL A C 1
ATOM 516 O O . VAL A 1 70 ? 5.211 -12.446 -10.740 1.00 82.38 70 VAL A O 1
ATOM 519 N N . LEU A 1 71 ? 7.442 -12.596 -10.580 1.00 78.94 71 LEU A N 1
ATOM 520 C CA . LEU A 1 71 ? 7.667 -11.280 -11.186 1.00 78.94 71 LEU A CA 1
ATOM 521 C C . LEU A 1 71 ? 7.375 -11.326 -12.684 1.00 78.94 71 LEU A C 1
ATOM 523 O O . LEU A 1 71 ? 7.960 -12.138 -13.405 1.00 78.94 71 LEU A O 1
ATOM 527 N N . ARG A 1 72 ? 6.507 -10.434 -13.161 1.00 76.62 72 ARG A N 1
ATOM 528 C CA . ARG A 1 72 ? 6.206 -10.327 -14.589 1.00 76.62 72 ARG A CA 1
ATOM 529 C C . ARG A 1 72 ? 7.230 -9.436 -15.292 1.00 76.62 72 ARG A C 1
ATOM 531 O O . ARG A 1 72 ? 7.604 -8.399 -14.739 1.00 76.62 72 ARG A O 1
ATOM 538 N N . PRO A 1 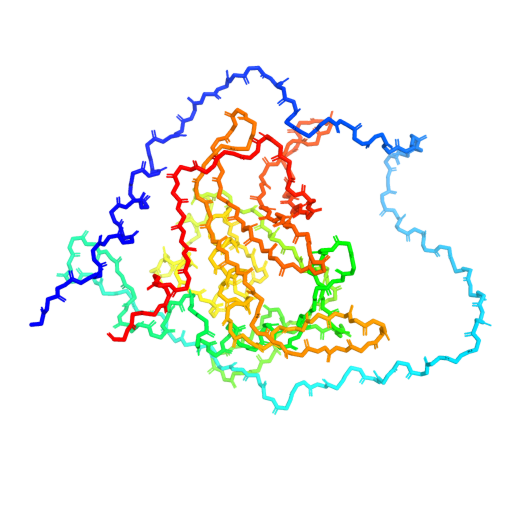73 ? 7.655 -9.793 -16.518 1.00 72.81 73 PRO A N 1
ATOM 539 C CA . PRO A 1 73 ? 8.516 -8.928 -17.310 1.00 72.81 73 PRO A CA 1
ATOM 540 C C . PRO A 1 73 ? 7.788 -7.617 -17.616 1.00 72.81 73 PRO A C 1
ATOM 542 O O . PRO A 1 73 ? 6.609 -7.624 -17.988 1.00 72.81 73 PRO A O 1
ATOM 545 N N . TYR A 1 74 ? 8.484 -6.489 -17.455 1.00 69.88 74 TYR A N 1
ATOM 546 C CA . TYR A 1 74 ? 7.910 -5.197 -17.799 1.00 69.88 74 TYR A CA 1
ATOM 547 C C . TYR A 1 74 ? 8.159 -4.818 -19.248 1.00 69.88 74 TYR A C 1
ATOM 549 O O . TYR A 1 74 ? 9.299 -4.719 -19.703 1.00 69.88 74 TYR A O 1
ATOM 557 N N . GLU A 1 75 ? 7.074 -4.502 -19.943 1.00 72.94 75 GLU A N 1
ATOM 558 C CA . GLU A 1 75 ? 7.120 -3.946 -21.282 1.00 72.94 75 GLU A CA 1
ATOM 559 C C . GLU A 1 75 ? 6.303 -2.654 -21.314 1.00 72.94 75 GLU A C 1
ATOM 561 O O . GLU A 1 75 ? 5.093 -2.663 -21.069 1.00 72.94 75 GLU A O 1
ATOM 566 N N . ILE A 1 76 ? 6.976 -1.539 -21.615 1.00 72.38 76 ILE A N 1
ATOM 567 C CA . ILE A 1 76 ? 6.313 -0.266 -21.908 1.00 72.38 76 ILE A CA 1
ATOM 568 C C . ILE A 1 76 ? 5.815 -0.304 -23.346 1.00 72.38 76 ILE A C 1
ATOM 570 O O . ILE A 1 76 ? 6.602 -0.500 -24.275 1.00 72.38 76 ILE A O 1
ATOM 574 N N . ASP A 1 77 ? 4.533 -0.014 -23.528 1.00 71.62 77 ASP A N 1
ATOM 575 C CA . ASP A 1 77 ? 3.999 0.376 -24.817 1.00 71.62 77 ASP A CA 1
ATOM 576 C C . ASP A 1 77 ? 4.343 1.848 -25.103 1.00 71.62 77 ASP A C 1
ATOM 578 O O . ASP A 1 77 ? 3.879 2.775 -24.434 1.00 71.62 77 ASP A O 1
ATOM 582 N N . LYS A 1 78 ? 5.210 2.043 -26.102 1.00 74.88 78 LYS A N 1
ATOM 583 C CA . LYS A 1 78 ? 5.662 3.354 -26.598 1.00 74.88 78 LYS A CA 1
ATOM 584 C C . LYS A 1 78 ? 4.958 3.759 -27.897 1.00 74.88 78 LYS A C 1
ATOM 586 O O . LYS A 1 78 ? 5.377 4.718 -28.535 1.00 74.88 78 LYS A O 1
ATOM 591 N N . SER A 1 79 ? 3.929 3.023 -28.323 1.00 75.62 79 SER A N 1
ATOM 592 C CA . SER A 1 79 ? 3.201 3.280 -29.575 1.00 75.62 79 SER A CA 1
ATOM 593 C C . SER A 1 79 ? 2.331 4.542 -29.543 1.00 75.62 79 SER A C 1
ATOM 595 O O . SER A 1 79 ? 1.800 4.939 -30.577 1.00 75.62 79 SER A O 1
ATOM 597 N N . HIS A 1 80 ? 2.197 5.180 -28.379 1.00 67.62 80 HIS A N 1
ATOM 598 C CA . HIS A 1 80 ? 1.404 6.385 -28.169 1.00 67.62 80 HIS A CA 1
ATOM 599 C C . HIS A 1 80 ? 2.228 7.466 -27.460 1.00 67.62 80 HIS A C 1
ATOM 601 O O . HIS A 1 80 ? 3.220 7.169 -26.790 1.00 67.62 80 HIS A O 1
ATOM 607 N N . ASP A 1 81 ? 1.753 8.713 -27.544 1.00 61.97 81 ASP A N 1
ATOM 608 C CA . ASP A 1 81 ? 2.352 9.888 -26.887 1.00 61.97 81 ASP A CA 1
ATOM 609 C C . ASP A 1 81 ? 2.475 9.742 -25.367 1.00 61.97 81 ASP A C 1
ATOM 611 O O . ASP A 1 81 ? 3.210 10.487 -24.718 1.00 61.97 81 ASP A O 1
ATOM 615 N N . ILE A 1 82 ? 1.753 8.778 -24.795 1.00 61.50 82 ILE A N 1
ATOM 616 C CA . ILE A 1 82 ? 1.813 8.472 -23.382 1.00 61.50 82 ILE A CA 1
ATOM 617 C C . ILE A 1 82 ? 2.211 7.015 -23.181 1.00 61.50 82 ILE A C 1
ATOM 619 O O . ILE A 1 82 ? 1.506 6.080 -23.576 1.00 61.50 82 ILE A O 1
ATOM 623 N N . TRP A 1 83 ? 3.373 6.852 -22.557 1.00 66.06 83 TRP A N 1
ATOM 624 C CA . TRP A 1 83 ? 3.925 5.556 -22.205 1.00 66.06 83 TRP A CA 1
ATOM 625 C C . TRP A 1 83 ? 3.052 4.896 -21.149 1.00 66.06 83 TRP A C 1
ATOM 627 O O . TRP A 1 83 ? 2.616 5.536 -20.193 1.00 66.06 83 TRP A O 1
ATOM 637 N N . HIS A 1 84 ? 2.780 3.615 -21.346 1.00 66.75 84 HIS A N 1
ATOM 638 C CA . HIS A 1 84 ? 1.930 2.844 -20.458 1.00 66.75 84 HIS A CA 1
ATOM 639 C C . HIS A 1 84 ? 2.374 1.381 -20.451 1.00 66.75 84 HIS A C 1
ATOM 641 O O . HIS A 1 84 ? 3.110 0.942 -21.336 1.00 66.75 84 HIS A O 1
ATOM 647 N N . ALA A 1 85 ? 1.969 0.616 -19.440 1.00 72.50 85 ALA A N 1
ATOM 648 C CA . ALA A 1 85 ? 2.261 -0.807 -19.416 1.00 72.50 85 ALA A CA 1
ATOM 649 C C . ALA A 1 85 ? 1.542 -1.509 -20.574 1.00 72.50 85 ALA A C 1
ATOM 651 O O . ALA A 1 85 ? 0.355 -1.278 -20.795 1.00 72.50 85 ALA A O 1
ATOM 652 N N . ARG A 1 86 ? 2.230 -2.422 -21.267 1.00 73.31 86 ARG A N 1
ATOM 653 C CA . ARG A 1 86 ? 1.641 -3.204 -22.366 1.00 73.31 86 ARG A CA 1
ATOM 654 C C . ARG A 1 86 ? 0.405 -4.009 -21.939 1.00 73.31 86 ARG A C 1
ATOM 656 O O . ARG A 1 86 ? -0.494 -4.232 -22.745 1.00 73.31 86 ARG A O 1
ATOM 663 N N . SER A 1 87 ? 0.363 -4.445 -20.680 1.00 73.69 87 SER A N 1
ATOM 664 C CA . SER A 1 87 ? -0.718 -5.260 -20.119 1.00 73.69 87 SER A CA 1
ATOM 665 C C . SER A 1 87 ? -1.378 -4.549 -18.933 1.00 73.69 87 SER A C 1
ATOM 667 O O . SER A 1 87 ? -0.663 -4.163 -18.007 1.00 73.69 87 SER A O 1
ATOM 669 N N . PRO A 1 88 ? -2.724 -4.457 -18.870 1.00 69.50 88 PRO A N 1
ATOM 670 C CA . PRO A 1 88 ? -3.427 -3.859 -17.731 1.00 69.50 88 PRO A CA 1
ATOM 671 C C . PRO A 1 88 ? -3.130 -4.540 -16.393 1.00 69.50 88 PRO A C 1
ATOM 673 O O . PRO A 1 88 ? -3.109 -3.905 -15.344 1.00 69.50 88 PRO A O 1
ATOM 676 N N . SER A 1 89 ? -2.837 -5.840 -16.427 1.00 74.75 89 SER A N 1
ATOM 677 C CA . SER A 1 89 ? -2.464 -6.600 -15.239 1.00 74.75 89 SER A CA 1
ATOM 678 C C . SER A 1 89 ? -1.213 -6.034 -14.561 1.00 74.75 89 SER A C 1
ATOM 680 O O . SER A 1 89 ? -1.037 -6.241 -13.362 1.00 74.75 89 SER A O 1
ATOM 682 N N . SER A 1 90 ? -0.343 -5.335 -15.293 1.00 77.44 90 SER A N 1
ATOM 683 C CA . SER A 1 90 ? 0.881 -4.719 -14.776 1.00 77.44 90 SER A CA 1
ATOM 684 C C . SER A 1 90 ? 0.625 -3.498 -13.898 1.00 77.44 90 SER A C 1
ATOM 686 O O . SER A 1 90 ? 1.585 -3.014 -13.315 1.00 77.44 90 SER A O 1
ATOM 688 N N . TYR A 1 91 ? -0.624 -3.031 -13.774 1.00 79.25 91 TYR A N 1
ATOM 689 C CA . TYR A 1 91 ? -0.989 -1.907 -12.917 1.00 79.25 91 TYR A CA 1
ATOM 690 C C . TYR A 1 91 ? -1.168 -2.287 -11.446 1.00 79.25 91 TYR A C 1
ATOM 692 O O . TYR A 1 91 ? -1.602 -3.395 -11.116 1.00 79.25 91 TYR A O 1
ATOM 700 N N . ILE A 1 92 ? -0.877 -1.336 -10.552 1.00 82.31 92 ILE A N 1
ATOM 701 C CA . ILE A 1 92 ? -1.214 -1.415 -9.126 1.00 82.31 92 ILE A CA 1
ATOM 702 C C . ILE A 1 92 ? -2.739 -1.311 -8.986 1.00 82.31 92 ILE A C 1
ATOM 704 O O . ILE A 1 92 ? -3.293 -0.219 -8.882 1.00 82.31 92 ILE A O 1
ATOM 708 N N . MET A 1 93 ? -3.406 -2.463 -9.031 1.00 87.19 93 MET A N 1
ATOM 709 C CA . MET A 1 93 ? -4.864 -2.601 -9.016 1.00 87.19 93 MET A CA 1
ATOM 710 C C . MET A 1 93 ? -5.305 -3.610 -7.944 1.00 87.19 93 MET A C 1
ATOM 712 O O . MET A 1 93 ? -4.529 -4.504 -7.604 1.00 87.19 93 MET A O 1
ATOM 716 N N . PRO A 1 94 ? -6.533 -3.517 -7.397 1.00 89.62 94 PRO A N 1
ATOM 717 C CA . PRO A 1 94 ? -6.993 -4.397 -6.318 1.00 89.62 94 PRO A CA 1
ATOM 718 C C . PRO A 1 94 ? -7.000 -5.894 -6.655 1.00 89.62 94 PRO A C 1
ATOM 720 O O . PRO A 1 94 ? -6.862 -6.726 -5.761 1.00 89.62 94 PRO A O 1
ATOM 723 N N . ASP A 1 95 ? -7.187 -6.244 -7.925 1.00 86.94 95 ASP A N 1
ATOM 724 C CA . ASP A 1 95 ? -7.230 -7.617 -8.430 1.00 86.94 95 ASP A CA 1
ATOM 725 C C . ASP A 1 95 ? -5.850 -8.174 -8.811 1.00 86.94 95 ASP A C 1
ATOM 727 O O . ASP A 1 95 ? -5.714 -9.378 -9.040 1.00 86.94 95 ASP A O 1
ATOM 731 N N . ASN A 1 96 ? -4.817 -7.328 -8.816 1.00 88.88 96 ASN A N 1
ATOM 732 C CA . ASN A 1 96 ? -3.451 -7.728 -9.104 1.00 88.88 96 ASN A CA 1
ATOM 733 C C . ASN A 1 96 ? -2.931 -8.757 -8.080 1.00 88.88 96 ASN A C 1
ATOM 735 O O . ASN A 1 96 ? -3.084 -8.594 -6.869 1.00 88.88 96 ASN A O 1
ATOM 739 N N . GLU A 1 97 ? -2.260 -9.804 -8.560 1.00 88.12 97 GLU A N 1
ATOM 740 C CA . GLU A 1 97 ? -1.778 -10.914 -7.729 1.00 88.12 97 GLU A CA 1
ATOM 741 C C . GLU A 1 97 ? -0.769 -10.500 -6.648 1.00 88.12 97 GLU A C 1
ATOM 743 O O . GLU A 1 97 ? -0.873 -10.973 -5.517 1.00 88.12 97 GLU A O 1
ATOM 748 N N . TRP A 1 98 ? 0.150 -9.576 -6.943 1.00 88.94 98 TRP A N 1
ATOM 749 C CA . TRP A 1 98 ? 1.109 -9.047 -5.971 1.00 88.94 98 TRP A CA 1
ATOM 750 C C . TRP A 1 98 ? 0.427 -8.159 -4.933 1.00 88.94 98 TRP A C 1
ATOM 752 O O . TRP A 1 98 ? 0.720 -8.273 -3.741 1.00 88.94 98 TRP A O 1
ATOM 762 N N . VAL A 1 99 ? -0.531 -7.329 -5.358 1.00 91.75 99 VAL A N 1
ATOM 763 C CA . VAL A 1 99 ? -1.356 -6.522 -4.444 1.00 91.75 99 VAL A CA 1
ATOM 764 C C . VAL A 1 99 ? -2.125 -7.430 -3.487 1.00 91.75 99 VAL A C 1
ATOM 766 O O . VAL A 1 99 ? -2.041 -7.252 -2.273 1.00 91.75 99 VAL A O 1
ATOM 769 N N . ARG A 1 100 ? -2.828 -8.439 -4.011 1.00 91.94 100 ARG A N 1
ATOM 770 C CA . ARG A 1 100 ? -3.581 -9.418 -3.214 1.00 91.94 100 ARG A CA 1
ATOM 771 C C . ARG A 1 100 ? -2.674 -10.217 -2.284 1.00 91.94 100 ARG A C 1
ATOM 773 O O . ARG A 1 100 ? -3.021 -10.420 -1.120 1.00 91.94 100 ARG A O 1
ATOM 780 N N . TYR A 1 101 ? -1.505 -10.631 -2.770 1.00 91.56 101 TYR A N 1
ATOM 781 C CA . TYR A 1 101 ? -0.513 -11.346 -1.977 1.00 91.56 101 TYR A CA 1
ATOM 782 C C . TYR A 1 101 ? -0.053 -10.512 -0.778 1.00 91.56 101 TYR A C 1
ATOM 784 O O . TYR A 1 101 ? -0.238 -10.956 0.354 1.00 91.56 101 TYR A O 1
ATOM 792 N N . TYR A 1 102 ? 0.461 -9.295 -0.980 1.00 91.81 102 TYR A N 1
ATOM 793 C CA . TYR A 1 102 ? 0.904 -8.453 0.138 1.00 91.81 102 TYR A CA 1
ATOM 794 C C . TYR A 1 102 ? -0.259 -8.059 1.052 1.00 91.81 102 TYR A C 1
ATOM 796 O O . TYR A 1 102 ? -0.129 -8.174 2.268 1.00 91.81 102 TYR A O 1
ATOM 804 N N . ALA A 1 103 ? -1.424 -7.703 0.501 1.00 94.00 103 ALA A N 1
ATOM 805 C CA . ALA A 1 103 ? -2.623 -7.423 1.291 1.00 94.00 103 ALA A CA 1
ATOM 806 C C . ALA A 1 103 ? -2.993 -8.596 2.212 1.00 94.00 103 ALA A C 1
ATOM 808 O O . ALA A 1 103 ? -3.301 -8.385 3.383 1.00 94.00 103 ALA A O 1
ATOM 809 N N . SER A 1 104 ? -2.881 -9.840 1.734 1.00 92.44 104 SER A N 1
ATOM 810 C CA . SER A 1 104 ? -3.171 -11.032 2.543 1.00 92.44 104 SER A CA 1
ATOM 811 C C . SER A 1 104 ? -2.270 -11.168 3.776 1.00 92.44 104 SER A C 1
ATOM 813 O O . SER A 1 104 ? -2.699 -11.733 4.787 1.00 92.44 104 SER A O 1
ATOM 815 N N . GLN A 1 105 ? -1.063 -10.599 3.726 1.00 91.62 105 GLN A N 1
ATOM 816 C CA . GLN A 1 105 ? -0.092 -10.585 4.821 1.00 91.62 105 GLN A CA 1
ATOM 817 C C . GLN A 1 105 ? -0.305 -9.419 5.789 1.00 91.62 105 GLN A C 1
ATOM 819 O O . GLN A 1 105 ? 0.340 -9.380 6.833 1.00 91.62 105 GLN A O 1
ATOM 824 N N . LEU A 1 106 ? -1.195 -8.475 5.475 1.00 94.25 106 LEU A N 1
ATOM 825 C CA . LEU A 1 106 ? -1.373 -7.238 6.227 1.00 94.25 106 LEU A CA 1
ATOM 826 C C . LEU A 1 106 ? -2.668 -7.230 7.038 1.00 94.25 106 LEU A C 1
ATOM 828 O O . LEU A 1 106 ? -3.681 -7.844 6.675 1.00 94.25 106 LEU A O 1
ATOM 832 N N . TYR A 1 107 ? -2.641 -6.490 8.139 1.00 95.62 107 TYR A N 1
ATOM 833 C CA . TYR A 1 107 ? -3.826 -6.116 8.889 1.00 95.62 107 TYR A CA 1
ATOM 834 C C . TYR A 1 107 ? -3.782 -4.656 9.347 1.00 95.62 107 TYR A C 1
ATOM 836 O O . TYR A 1 107 ? -2.705 -4.074 9.468 1.00 95.62 107 TYR A O 1
ATOM 844 N N . VAL A 1 108 ? -4.956 -4.091 9.629 1.00 96.12 108 VAL A N 1
ATOM 845 C CA . VAL A 1 108 ? -5.113 -2.797 10.303 1.00 96.12 108 VAL A CA 1
ATOM 846 C C . VAL A 1 108 ? -5.381 -3.025 11.791 1.00 96.12 108 VAL A C 1
ATOM 848 O O . VAL A 1 108 ? -6.264 -3.817 12.142 1.00 96.12 108 VAL A O 1
ATOM 851 N N . ASP A 1 109 ? -4.598 -2.381 12.658 1.00 93.75 109 ASP A N 1
ATOM 852 C CA . ASP A 1 109 ? -4.780 -2.421 14.113 1.00 93.75 109 ASP A CA 1
ATOM 853 C C . ASP A 1 109 ? -5.765 -1.353 14.620 1.00 93.75 109 ASP A C 1
ATOM 855 O O . ASP A 1 109 ? -6.227 -0.505 13.858 1.00 93.75 109 ASP A O 1
ATOM 859 N N . ASN A 1 110 ? -6.101 -1.401 15.913 1.00 90.81 110 ASN A N 1
ATOM 860 C CA . ASN A 1 110 ? -7.057 -0.476 16.536 1.00 90.81 110 ASN A CA 1
ATOM 861 C C . ASN A 1 110 ? -6.623 1.003 16.477 1.00 90.81 110 ASN A C 1
ATOM 863 O O . ASN A 1 110 ? -7.480 1.877 16.579 1.00 90.81 110 ASN A O 1
ATOM 867 N N . ASP A 1 111 ? -5.330 1.275 16.269 1.00 91.62 111 ASP A N 1
ATOM 868 C CA . ASP A 1 111 ? -4.765 2.618 16.095 1.00 91.62 111 ASP A CA 1
ATOM 869 C C . ASP A 1 111 ? -4.667 2.999 14.603 1.00 91.62 111 ASP A C 1
ATOM 871 O O . ASP A 1 111 ? -3.875 3.864 14.223 1.00 91.62 111 ASP A O 1
ATOM 875 N N . GLY A 1 112 ? -5.391 2.289 13.730 1.00 91.31 112 GLY A N 1
ATOM 876 C CA . GLY A 1 112 ? -5.393 2.495 12.285 1.00 91.31 112 GLY A CA 1
ATOM 877 C C . GLY A 1 112 ? -4.100 2.088 11.582 1.00 91.31 112 GLY A C 1
ATOM 878 O O . GLY A 1 112 ? -4.010 2.197 10.368 1.00 91.31 112 GLY A O 1
ATOM 879 N N . ARG A 1 113 ? -3.078 1.588 12.275 1.00 94.00 113 ARG A N 1
ATOM 880 C CA . ARG A 1 113 ? -1.780 1.305 11.653 1.00 94.00 113 ARG A CA 1
ATOM 881 C C . ARG A 1 113 ? -1.858 0.046 10.807 1.00 94.00 113 ARG A C 1
ATOM 883 O O . ARG A 1 113 ? -2.426 -0.964 11.223 1.00 94.00 113 ARG A O 1
ATOM 890 N N . ILE A 1 114 ? -1.206 0.079 9.649 1.00 94.75 114 ILE A N 1
ATOM 891 C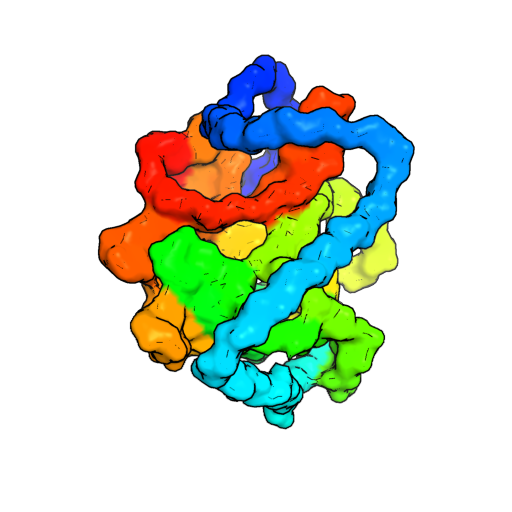 CA . ILE A 1 114 ? -1.058 -1.095 8.788 1.00 94.75 114 ILE A CA 1
ATOM 892 C C . ILE A 1 114 ? 0.179 -1.879 9.234 1.00 94.75 114 ILE A C 1
ATOM 894 O O . ILE A 1 114 ? 1.274 -1.328 9.343 1.00 94.75 114 ILE A O 1
ATOM 898 N N . LYS A 1 115 ? 0.011 -3.175 9.499 1.00 92.50 115 LYS A N 1
ATOM 899 C CA . LYS A 1 115 ? 1.059 -4.057 10.022 1.00 92.50 115 LYS A CA 1
ATOM 900 C C . LYS A 1 115 ? 1.063 -5.398 9.304 1.00 92.50 115 LYS A C 1
ATOM 902 O O . LYS A 1 115 ? 0.018 -5.896 8.893 1.00 92.50 115 LYS A O 1
ATOM 907 N N . TYR A 1 116 ? 2.235 -6.019 9.210 1.00 91.25 116 TYR A N 1
ATOM 908 C CA . TYR A 1 116 ? 2.332 -7.420 8.812 1.00 91.25 116 TYR A CA 1
ATOM 909 C C . TYR A 1 116 ? 1.787 -8.328 9.918 1.00 91.25 116 TYR A C 1
ATOM 911 O O . TYR A 1 116 ? 2.107 -8.136 11.089 1.00 91.25 116 TYR A O 1
ATOM 919 N N . LYS A 1 117 ? 0.980 -9.323 9.536 1.00 87.88 117 LYS A N 1
ATOM 920 C CA . LYS A 1 117 ? 0.484 -10.391 10.419 1.00 87.88 117 LYS A CA 1
ATOM 921 C C . LYS A 1 117 ? 1.627 -11.266 10.914 1.00 87.88 117 LYS A C 1
ATOM 923 O O . LYS A 1 117 ? 1.642 -11.635 12.075 1.00 87.88 117 LYS A O 1
ATOM 928 N N . ASN A 1 118 ? 2.565 -11.562 10.016 1.00 79.94 118 ASN A N 1
ATOM 929 C CA . ASN A 1 118 ? 3.704 -12.435 10.252 1.00 79.94 118 ASN A CA 1
ATOM 930 C C . ASN A 1 118 ? 4.977 -11.764 9.733 1.00 79.94 118 ASN A C 1
ATOM 932 O O . ASN A 1 118 ? 4.937 -11.022 8.753 1.00 79.94 118 ASN A O 1
ATOM 936 N N . LYS A 1 119 ? 6.113 -12.064 10.356 1.00 80.62 119 LYS A N 1
ATOM 937 C CA . LYS A 1 119 ? 7.448 -11.718 9.858 1.00 80.62 119 LYS A CA 1
ATOM 938 C C . LYS A 1 119 ? 8.328 -12.974 9.904 1.00 80.62 119 LYS A C 1
ATOM 940 O O . LYS A 1 119 ? 8.151 -13.768 10.826 1.00 80.62 119 LYS A O 1
ATOM 945 N N . PRO A 1 120 ? 9.262 -13.170 8.956 1.00 84.31 120 PRO A N 1
ATOM 946 C CA . PRO A 1 120 ? 9.611 -12.274 7.847 1.00 84.31 120 PRO A CA 1
ATOM 947 C C . PRO A 1 120 ? 8.719 -12.435 6.594 1.00 84.31 120 PRO A C 1
ATOM 949 O O . PRO A 1 120 ? 8.100 -13.476 6.387 1.00 84.31 120 PRO A O 1
ATOM 952 N N . ILE A 1 121 ? 8.690 -11.412 5.731 1.00 84.38 121 ILE A N 1
ATOM 953 C CA . ILE A 1 121 ? 7.947 -11.355 4.454 1.00 84.38 121 ILE A CA 1
ATOM 954 C C . ILE A 1 121 ? 8.943 -11.253 3.283 1.00 84.38 121 ILE A C 1
ATOM 956 O O . ILE A 1 121 ? 10.004 -10.646 3.451 1.00 84.38 121 ILE A O 1
ATOM 960 N N . PRO A 1 122 ? 8.665 -11.825 2.094 1.00 84.44 122 PRO A N 1
ATOM 961 C CA . PRO A 1 122 ? 9.537 -11.648 0.937 1.00 84.44 122 PRO A CA 1
ATOM 962 C C . PRO A 1 122 ? 9.682 -10.171 0.580 1.00 84.44 122 PRO A C 1
ATOM 964 O O . PRO A 1 122 ? 8.690 -9.449 0.502 1.00 84.44 122 PRO A O 1
ATOM 967 N N . LEU A 1 123 ? 10.917 -9.733 0.353 1.00 82.31 123 LEU A N 1
ATOM 968 C CA . LEU A 1 123 ? 11.217 -8.383 -0.114 1.00 82.31 123 LEU A CA 1
ATOM 969 C C . LEU A 1 123 ? 11.727 -8.375 -1.548 1.00 82.31 123 LEU A C 1
ATOM 971 O O . LEU A 1 123 ? 11.448 -7.418 -2.246 1.00 82.31 123 LEU A O 1
ATOM 975 N N . LEU A 1 124 ? 12.474 -9.406 -1.959 1.00 79.94 124 LEU A N 1
ATOM 976 C CA . LEU A 1 124 ? 12.967 -9.583 -3.326 1.00 79.94 124 LEU A CA 1
ATOM 977 C C . LEU A 1 124 ? 12.653 -11.002 -3.784 1.00 79.94 124 LEU A C 1
ATOM 979 O O . LEU A 1 124 ? 12.996 -11.973 -3.103 1.00 79.94 124 LEU A O 1
ATOM 983 N N . VAL A 1 125 ? 12.038 -11.122 -4.952 1.00 80.88 125 VAL A N 1
ATOM 984 C CA . VAL A 1 125 ? 11.677 -12.391 -5.592 1.00 80.88 125 VAL A CA 1
ATOM 985 C C . VAL A 1 125 ? 12.191 -12.348 -7.027 1.00 80.88 125 VAL A C 1
ATOM 987 O O . VAL A 1 125 ? 12.350 -11.268 -7.578 1.00 80.88 125 VAL A O 1
ATOM 990 N N . ASN A 1 126 ? 12.535 -13.485 -7.625 1.00 80.25 126 ASN A N 1
ATOM 991 C CA . ASN A 1 126 ? 12.952 -13.531 -9.029 1.00 80.25 126 ASN A CA 1
ATOM 992 C C . ASN A 1 126 ? 11.781 -13.878 -9.977 1.00 80.25 126 ASN A C 1
ATOM 994 O O . ASN A 1 126 ? 10.662 -14.168 -9.552 1.00 80.25 126 ASN A O 1
ATOM 998 N N . GLU A 1 127 ? 12.072 -13.941 -11.275 1.00 78.88 127 GLU A N 1
ATOM 999 C CA . GLU A 1 127 ? 11.142 -14.329 -12.353 1.00 78.88 127 GLU A CA 1
ATOM 1000 C C . GLU A 1 127 ? 10.634 -15.782 -12.277 1.00 78.88 127 GLU A C 1
ATOM 1002 O O . GLU A 1 127 ? 9.844 -16.204 -13.111 1.00 78.88 127 GLU A O 1
ATOM 1007 N N . THR A 1 128 ? 11.065 -16.579 -11.295 1.00 81.25 128 THR A N 1
ATOM 1008 C CA . THR A 1 128 ? 10.545 -17.937 -11.055 1.00 81.25 128 THR A CA 1
ATOM 1009 C C . THR A 1 128 ? 9.788 -18.045 -9.730 1.00 81.25 128 THR A C 1
ATOM 1011 O O . THR A 1 128 ? 9.482 -19.154 -9.299 1.00 81.25 128 THR A O 1
ATOM 1014 N N . GLY A 1 129 ? 9.551 -16.931 -9.027 1.00 77.94 129 GLY A N 1
ATOM 1015 C CA . GLY A 1 129 ? 8.909 -16.929 -7.706 1.00 77.94 129 GLY A CA 1
ATOM 1016 C C . GLY A 1 129 ? 9.834 -17.335 -6.546 1.00 77.94 129 GLY A C 1
ATOM 1017 O O . GLY A 1 129 ? 9.384 -17.506 -5.414 1.00 77.94 129 GLY A O 1
ATOM 1018 N N . LYS A 1 130 ? 11.145 -17.492 -6.784 1.00 84.19 130 LYS A N 1
ATOM 1019 C CA . LYS A 1 130 ? 12.128 -17.785 -5.732 1.00 84.19 130 LYS A CA 1
ATOM 1020 C C . LYS A 1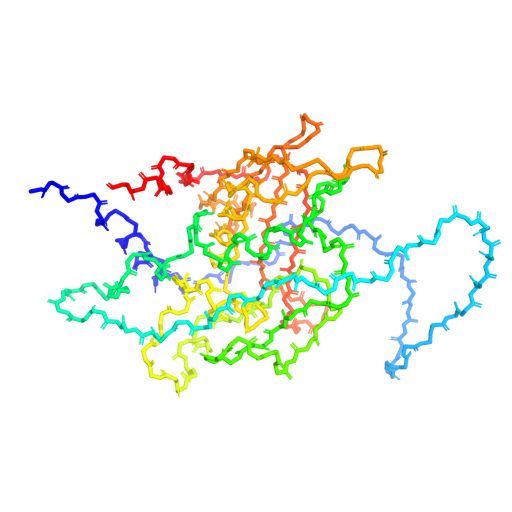 130 ? 12.422 -16.515 -4.941 1.00 84.19 130 LYS A C 1
ATOM 1022 O O . LYS A 1 130 ? 12.882 -15.523 -5.505 1.00 84.19 130 LYS A O 1
ATOM 1027 N N . VAL A 1 131 ? 12.240 -16.579 -3.624 1.00 86.62 131 VAL A N 1
ATOM 1028 C CA . VAL A 1 131 ? 12.621 -15.488 -2.719 1.00 86.62 131 VAL A CA 1
ATOM 1029 C C . VAL A 1 131 ? 14.142 -15.379 -2.654 1.00 86.62 131 VAL A C 1
ATOM 1031 O O . VAL A 1 131 ? 14.829 -16.337 -2.296 1.00 86.62 131 VAL A O 1
ATOM 1034 N N . LEU A 1 132 ? 14.655 -14.207 -3.011 1.00 84.81 132 LEU A N 1
ATOM 1035 C CA . LEU A 1 132 ? 16.070 -13.851 -2.942 1.00 84.81 132 LEU A CA 1
ATOM 1036 C C . LEU A 1 132 ? 16.410 -13.163 -1.617 1.00 84.81 132 LEU A C 1
ATOM 1038 O O . LEU A 1 132 ? 17.512 -13.338 -1.106 1.00 84.81 132 LEU A O 1
ATOM 1042 N N . TYR A 1 133 ? 15.463 -12.405 -1.058 1.00 84.50 133 TYR A N 1
ATOM 1043 C CA . TYR A 1 133 ? 15.647 -11.694 0.203 1.00 84.50 133 TYR A CA 1
ATOM 1044 C C . TYR A 1 133 ? 14.341 -11.622 1.001 1.00 84.50 133 TYR A C 1
ATOM 1046 O O . TYR A 1 133 ? 13.271 -11.356 0.447 1.00 84.50 133 TYR A O 1
ATOM 1054 N N . TRP A 1 134 ? 14.456 -11.858 2.305 1.00 86.94 134 TRP A N 1
ATOM 1055 C CA . TRP A 1 134 ? 13.381 -11.763 3.290 1.00 86.94 134 TRP A CA 1
ATOM 1056 C C . TRP A 1 134 ? 13.602 -10.519 4.149 1.00 86.94 134 TRP A C 1
ATOM 1058 O O . TRP A 1 134 ? 14.744 -10.196 4.462 1.00 86.94 134 TRP A O 1
ATOM 1068 N N . THR A 1 135 ? 12.523 -9.851 4.549 1.00 82.75 135 THR A N 1
ATOM 1069 C CA . THR A 1 135 ? 12.573 -8.707 5.463 1.00 82.75 135 THR A CA 1
ATOM 1070 C C . THR A 1 135 ? 11.698 -8.939 6.687 1.00 82.75 135 THR A C 1
ATOM 1072 O O . THR A 1 135 ? 10.604 -9.499 6.591 1.00 82.75 135 THR A O 1
ATOM 1075 N N . ASP A 1 136 ? 12.167 -8.491 7.842 1.00 82.94 136 ASP A N 1
ATOM 1076 C CA . ASP A 1 136 ? 11.398 -8.330 9.074 1.00 82.94 136 ASP A CA 1
ATOM 1077 C C . ASP A 1 136 ? 11.142 -6.847 9.394 1.00 82.94 136 ASP A C 1
ATOM 1079 O O . ASP A 1 136 ? 10.645 -6.512 10.474 1.00 82.94 136 ASP A O 1
ATOM 1083 N N . GLU A 1 137 ? 11.404 -5.952 8.442 1.00 83.56 137 GLU A N 1
ATOM 1084 C CA . GLU A 1 137 ? 11.155 -4.522 8.588 1.00 83.56 137 GLU A CA 1
ATOM 1085 C C . GLU A 1 137 ? 9.648 -4.211 8.728 1.00 83.56 137 GLU A C 1
ATOM 1087 O O . GLU A 1 137 ? 8.774 -5.008 8.351 1.00 83.56 137 GLU A O 1
ATOM 1092 N N . PRO A 1 138 ? 9.284 -3.069 9.336 1.00 85.94 138 PRO A N 1
ATOM 1093 C CA . PRO A 1 138 ? 7.908 -2.578 9.340 1.00 85.94 138 PRO A CA 1
ATOM 1094 C C . PRO A 1 138 ? 7.347 -2.369 7.922 1.00 85.94 138 PRO A C 1
ATOM 1096 O O . PRO A 1 138 ? 8.089 -2.165 6.967 1.00 85.94 138 PRO A O 1
ATOM 1099 N N . PHE A 1 139 ? 6.017 -2.377 7.787 1.00 89.31 139 PHE A N 1
ATOM 1100 C CA . PHE A 1 139 ? 5.355 -2.003 6.535 1.00 89.31 139 PHE A CA 1
ATOM 1101 C C . PHE A 1 139 ? 5.359 -0.474 6.392 1.00 89.31 139 PHE A C 1
ATOM 1103 O O . PHE A 1 139 ? 4.477 0.208 6.914 1.00 89.31 139 PHE A O 1
ATOM 1110 N N . ILE A 1 140 ? 6.389 0.054 5.734 1.00 89.12 140 ILE A N 1
ATOM 1111 C CA . ILE A 1 140 ? 6.598 1.485 5.487 1.00 89.12 140 ILE A CA 1
ATOM 1112 C C . ILE A 1 140 ? 7.033 1.725 4.041 1.00 89.12 140 ILE A C 1
ATOM 1114 O O . ILE A 1 140 ? 7.597 0.848 3.394 1.00 89.12 140 ILE A O 1
ATOM 1118 N N . ASN A 1 141 ? 6.821 2.940 3.542 1.00 85.88 141 ASN A N 1
ATOM 1119 C CA . ASN A 1 141 ? 7.400 3.365 2.275 1.00 85.88 141 ASN A CA 1
ATOM 1120 C C . ASN A 1 141 ? 8.862 3.784 2.469 1.00 85.88 141 ASN A C 1
ATOM 1122 O O . ASN A 1 141 ? 9.190 4.535 3.394 1.00 85.88 141 ASN A O 1
ATOM 1126 N N . HIS A 1 142 ? 9.722 3.401 1.529 1.00 84.12 142 HIS A N 1
ATOM 1127 C CA . HIS A 1 142 ? 11.075 3.933 1.419 1.00 84.12 142 HIS A CA 1
ATOM 1128 C C . HIS A 1 142 ? 11.089 5.036 0.356 1.00 84.12 142 HIS A C 1
ATOM 1130 O O . HIS A 1 142 ? 11.148 4.769 -0.845 1.00 84.12 142 HIS A O 1
ATOM 1136 N N . TYR A 1 143 ? 10.996 6.292 0.798 1.00 80.88 143 TYR A N 1
ATOM 1137 C CA . TYR A 1 143 ? 10.856 7.442 -0.084 1.00 80.88 143 TYR A CA 1
ATOM 1138 C C . TYR A 1 143 ? 12.125 7.669 -0.903 1.00 80.88 143 TYR A C 1
ATOM 1140 O O . TYR A 1 143 ? 13.174 8.003 -0.354 1.00 80.88 143 TYR A O 1
ATOM 1148 N N . ILE A 1 144 ? 12.007 7.542 -2.226 1.00 75.38 144 ILE A N 1
ATOM 1149 C CA . ILE A 1 144 ? 13.083 7.847 -3.176 1.00 75.38 144 ILE A CA 1
ATOM 1150 C C . ILE A 1 144 ? 12.614 8.984 -4.090 1.00 75.38 144 ILE A C 1
ATOM 1152 O O . ILE A 1 144 ? 11.594 8.829 -4.765 1.00 75.38 144 ILE A O 1
ATOM 1156 N N . PRO A 1 145 ? 13.318 10.133 -4.134 1.00 68.56 145 PRO A N 1
ATOM 1157 C CA . PRO A 1 145 ? 12.969 11.242 -5.012 1.00 68.56 145 PRO A CA 1
ATOM 1158 C C . PRO A 1 145 ? 12.875 10.826 -6.479 1.00 68.56 145 PRO A C 1
ATOM 1160 O O . PRO A 1 145 ? 13.685 10.048 -6.973 1.00 68.56 145 PRO A O 1
ATOM 1163 N N . LEU A 1 146 ? 11.951 11.447 -7.212 1.00 64.25 146 LEU A N 1
ATOM 1164 C CA . LEU A 1 146 ? 11.658 11.125 -8.610 1.00 64.25 146 LEU A CA 1
ATOM 1165 C C . LEU A 1 146 ? 12.900 11.140 -9.528 1.00 64.25 146 LEU A C 1
ATOM 1167 O O . LEU A 1 146 ? 13.043 10.289 -10.400 1.00 64.25 146 LEU A O 1
ATOM 1171 N N . LYS A 1 147 ? 13.831 12.077 -9.302 1.00 63.41 147 LYS A N 1
ATOM 1172 C CA . LYS A 1 147 ? 15.097 12.175 -10.051 1.00 63.41 147 LYS A CA 1
ATOM 1173 C C . LYS A 1 147 ? 16.015 10.971 -9.819 1.00 63.41 147 LYS A C 1
ATOM 1175 O O . LYS A 1 147 ? 16.688 10.537 -10.744 1.00 63.41 147 LYS A O 1
ATOM 1180 N N . GLU A 1 148 ? 16.058 10.460 -8.594 1.00 63.84 148 GLU A N 1
ATOM 1181 C CA . GLU A 1 148 ? 16.843 9.272 -8.244 1.00 63.84 148 GLU A CA 1
ATOM 1182 C C . GLU A 1 148 ? 16.133 8.013 -8.735 1.00 63.84 148 GLU A C 1
ATOM 1184 O O . GLU A 1 148 ? 16.773 7.121 -9.270 1.00 63.84 148 GLU A O 1
ATOM 1189 N N . TYR A 1 149 ? 14.803 7.996 -8.653 1.00 56.91 149 TYR A N 1
ATOM 1190 C CA . TYR A 1 149 ? 13.952 6.909 -9.121 1.00 56.91 149 TYR A CA 1
ATOM 1191 C C . TYR A 1 149 ? 14.053 6.664 -10.631 1.00 56.91 149 TYR A C 1
ATOM 1193 O O . TYR A 1 149 ? 14.236 5.530 -11.063 1.00 56.91 149 TYR A O 1
ATOM 1201 N N . PHE A 1 150 ? 13.987 7.726 -11.438 1.00 51.47 150 PHE A N 1
ATOM 1202 C CA . PHE A 1 150 ? 14.164 7.631 -12.890 1.00 51.47 150 PHE A CA 1
ATOM 1203 C C . PHE A 1 150 ? 15.634 7.623 -13.328 1.00 51.47 150 PHE A C 1
ATOM 1205 O O . PHE A 1 150 ? 15.915 7.277 -14.471 1.00 51.47 150 PHE A O 1
ATOM 1212 N N . GLY A 1 151 ? 16.561 7.998 -12.440 1.00 48.84 151 GLY A N 1
ATOM 1213 C CA . GLY A 1 151 ? 18.002 8.020 -12.701 1.00 48.84 151 GLY A CA 1
ATOM 1214 C C . GLY A 1 151 ? 18.699 6.664 -12.550 1.00 48.84 151 GLY A C 1
ATOM 1215 O O . GLY A 1 151 ? 19.871 6.558 -12.897 1.00 48.84 151 GLY A O 1
ATOM 1216 N N . VAL A 1 152 ? 18.012 5.632 -12.044 1.00 51.41 152 VAL A N 1
ATOM 1217 C CA . VAL A 1 152 ? 18.537 4.259 -12.031 1.00 51.41 152 VAL A CA 1
ATOM 1218 C C . VAL A 1 152 ? 18.493 3.711 -13.459 1.00 51.41 152 VAL A C 1
ATOM 1220 O O . VAL A 1 152 ? 17.420 3.633 -14.040 1.00 51.41 152 VAL A O 1
ATOM 1223 N N . GLU A 1 153 ? 19.632 3.330 -14.037 1.00 45.94 153 GLU A N 1
ATOM 1224 C CA . GLU A 1 153 ? 19.749 2.733 -15.380 1.00 45.94 153 GLU A CA 1
ATOM 1225 C C . GLU A 1 153 ? 19.104 1.336 -15.457 1.00 45.94 153 GLU A C 1
ATOM 1227 O O . GLU A 1 153 ? 19.775 0.314 -15.575 1.00 45.94 153 GLU A O 1
ATOM 1232 N N . LEU A 1 154 ? 17.782 1.264 -15.364 1.00 48.81 154 LEU A N 1
ATOM 1233 C CA . LEU A 1 154 ? 17.026 0.048 -15.613 1.00 48.81 154 LEU A CA 1
ATOM 1234 C C . LEU A 1 154 ? 16.130 0.272 -16.839 1.00 48.81 154 LEU A C 1
ATOM 1236 O O . LEU A 1 154 ? 15.597 1.369 -17.043 1.00 48.81 154 LEU A O 1
ATOM 1240 N N . PRO A 1 155 ? 16.035 -0.725 -17.731 1.00 42.56 155 PRO A N 1
ATOM 1241 C CA . PRO A 1 155 ? 15.371 -0.554 -19.008 1.00 42.56 155 PRO A CA 1
ATOM 1242 C C . PRO A 1 155 ? 13.874 -0.369 -18.750 1.00 42.56 155 PRO A C 1
ATOM 1244 O O . PRO A 1 155 ? 13.221 -1.280 -18.258 1.00 42.56 155 PRO A O 1
ATOM 1247 N N . ASN A 1 156 ? 13.331 0.792 -19.133 1.00 48.69 156 ASN A N 1
ATOM 1248 C CA . ASN A 1 156 ? 11.893 1.100 -19.131 1.00 48.69 156 ASN A CA 1
ATOM 1249 C C . ASN A 1 156 ? 11.284 1.456 -17.751 1.00 48.69 156 ASN A C 1
ATOM 1251 O O . ASN A 1 156 ? 10.306 0.859 -17.332 1.00 48.69 156 ASN A O 1
ATOM 1255 N N . ASN A 1 157 ? 11.819 2.457 -17.049 1.00 52.62 157 ASN A N 1
ATOM 1256 C CA . ASN A 1 157 ? 11.384 2.842 -15.697 1.00 52.62 157 ASN A CA 1
ATOM 1257 C C . ASN A 1 157 ? 10.041 3.590 -15.631 1.00 52.62 157 ASN A C 1
ATOM 1259 O O . ASN A 1 157 ? 10.010 4.817 -15.566 1.00 52.62 157 ASN A O 1
ATOM 1263 N N . ASP A 1 158 ? 8.946 2.847 -15.528 1.00 53.97 158 ASP A N 1
ATOM 1264 C CA . ASP A 1 158 ? 7.708 3.324 -14.912 1.00 53.97 158 ASP A CA 1
ATOM 1265 C C . ASP A 1 158 ? 7.317 2.357 -13.780 1.00 53.97 158 ASP A C 1
ATOM 1267 O O . ASP A 1 158 ? 6.415 1.529 -13.871 1.00 53.97 158 ASP A O 1
ATOM 1271 N N . TYR A 1 159 ? 8.081 2.423 -12.694 1.00 55.22 159 TYR A N 1
ATOM 1272 C CA . TYR A 1 159 ? 7.837 1.614 -11.502 1.00 55.22 159 TYR A CA 1
ATOM 1273 C C . TYR A 1 159 ? 6.625 2.100 -10.690 1.00 55.22 159 TYR A C 1
ATOM 1275 O O . TYR A 1 159 ? 6.136 1.355 -9.841 1.00 55.22 159 TYR A O 1
ATOM 1283 N N . TRP A 1 160 ? 6.127 3.326 -10.927 1.00 56.59 160 TRP A N 1
ATOM 1284 C CA . TRP A 1 160 ? 4.973 3.858 -10.186 1.00 56.59 160 TRP A CA 1
ATOM 1285 C C . TRP A 1 160 ? 3.679 3.137 -10.565 1.00 56.59 160 TRP A C 1
ATOM 1287 O O . TRP A 1 160 ? 2.730 3.116 -9.782 1.00 56.59 160 TRP A O 1
ATOM 1297 N N . MET A 1 161 ? 3.669 2.495 -11.732 1.00 65.00 161 MET A N 1
ATOM 1298 C CA . MET A 1 161 ? 2.566 1.686 -12.216 1.00 65.00 161 MET A CA 1
ATOM 1299 C C . MET A 1 161 ? 2.705 0.197 -11.887 1.00 65.00 161 MET A C 1
ATOM 1301 O O . MET A 1 161 ? 1.719 -0.506 -12.047 1.00 65.00 161 MET A O 1
ATOM 1305 N N . MET A 1 162 ? 3.845 -0.299 -11.389 1.00 74.19 162 MET A N 1
ATOM 1306 C CA . MET A 1 162 ? 4.104 -1.743 -11.284 1.00 74.19 162 MET A CA 1
ATOM 1307 C C . MET A 1 162 ? 4.099 -2.293 -9.852 1.00 74.19 162 MET A C 1
ATOM 1309 O O . MET A 1 162 ? 5.071 -2.093 -9.121 1.00 74.19 162 MET A O 1
ATOM 1313 N N . PRO A 1 163 ? 3.085 -3.080 -9.452 1.00 78.12 163 PRO A N 1
ATOM 1314 C CA . PRO A 1 163 ? 3.023 -3.639 -8.106 1.00 78.12 163 PRO A CA 1
ATOM 1315 C C . PRO A 1 163 ? 4.121 -4.676 -7.867 1.00 78.12 163 PRO A C 1
ATOM 1317 O O . PRO A 1 163 ? 4.663 -4.714 -6.771 1.00 78.12 163 PRO A O 1
ATOM 1320 N N . ASP A 1 164 ? 4.488 -5.457 -8.885 1.00 77.94 164 ASP A N 1
ATOM 1321 C CA . ASP A 1 164 ? 5.538 -6.479 -8.833 1.00 77.94 164 ASP A CA 1
ATOM 1322 C C . ASP A 1 164 ? 6.856 -5.865 -8.354 1.00 77.94 164 ASP A C 1
ATOM 1324 O O . ASP A 1 164 ? 7.410 -6.271 -7.338 1.00 77.94 164 ASP A O 1
ATOM 1328 N N . TYR A 1 165 ? 7.319 -4.821 -9.042 1.00 75.31 165 TYR A N 1
ATOM 1329 C CA . TYR A 1 165 ? 8.577 -4.160 -8.717 1.00 75.31 165 TYR A CA 1
ATOM 1330 C C . TYR A 1 165 ? 8.457 -3.245 -7.504 1.00 75.31 165 TYR A C 1
ATOM 1332 O O . TYR A 1 165 ? 9.379 -3.196 -6.702 1.00 75.31 165 TYR A O 1
ATOM 1340 N N . TYR A 1 166 ? 7.350 -2.518 -7.338 1.00 81.88 166 TYR A N 1
ATOM 1341 C CA . TYR A 1 166 ? 7.195 -1.636 -6.185 1.00 81.88 166 TYR A CA 1
ATOM 1342 C C . TYR A 1 166 ? 7.142 -2.436 -4.875 1.00 81.88 166 TYR A C 1
ATOM 1344 O O . TYR A 1 166 ? 7.893 -2.151 -3.940 1.00 81.88 166 TYR A O 1
ATOM 1352 N N . LEU A 1 167 ? 6.297 -3.469 -4.801 1.00 84.69 167 LEU A N 1
ATOM 1353 C CA . LEU A 1 167 ? 6.104 -4.247 -3.578 1.00 84.69 167 LEU A CA 1
ATOM 1354 C C . LEU A 1 167 ? 7.275 -5.201 -3.320 1.00 84.69 167 LEU A C 1
ATOM 1356 O O . LEU A 1 167 ? 7.767 -5.242 -2.192 1.00 84.69 167 LEU A O 1
ATOM 1360 N N . ALA A 1 168 ? 7.778 -5.884 -4.356 1.00 77.56 168 ALA A N 1
ATOM 1361 C CA . ALA A 1 168 ? 8.912 -6.804 -4.255 1.00 77.56 168 ALA A CA 1
ATOM 1362 C C . ALA A 1 168 ? 10.278 -6.133 -4.505 1.00 77.56 168 ALA A C 1
ATOM 1364 O O . ALA A 1 168 ? 11.225 -6.801 -4.915 1.00 77.56 168 ALA A O 1
ATOM 1365 N N . ASN A 1 169 ? 10.396 -4.823 -4.259 1.00 73.75 169 ASN A N 1
ATOM 1366 C CA . ASN A 1 169 ? 11.677 -4.110 -4.135 1.00 73.75 169 ASN A CA 1
ATOM 1367 C C . ASN A 1 169 ? 11.659 -3.122 -2.958 1.00 73.75 169 ASN A C 1
ATOM 1369 O O . ASN A 1 169 ? 12.221 -2.026 -3.011 1.00 73.75 169 ASN A O 1
ATOM 1373 N N . GLY A 1 170 ? 10.962 -3.502 -1.888 1.00 74.62 170 GLY A N 1
ATOM 1374 C CA . GLY A 1 170 ? 10.918 -2.749 -0.638 1.00 74.62 170 GLY A CA 1
ATOM 1375 C C . GLY A 1 170 ? 10.202 -1.421 -0.705 1.00 74.62 170 GLY A C 1
ATOM 1376 O O . GLY A 1 170 ? 10.669 -0.468 -0.094 1.00 74.62 170 GLY A O 1
ATOM 1377 N N . GLN A 1 171 ? 9.078 -1.363 -1.427 1.00 84.94 171 GLN A N 1
ATOM 1378 C CA . GLN A 1 171 ? 8.151 -0.226 -1.396 1.00 84.94 171 GLN A CA 1
ATOM 1379 C C . GLN A 1 171 ? 8.887 1.102 -1.623 1.00 84.94 171 GLN A C 1
ATOM 1381 O O . GLN A 1 171 ? 8.671 2.103 -0.939 1.00 84.94 171 GLN A O 1
ATOM 1386 N N . ARG A 1 172 ? 9.829 1.073 -2.571 1.00 80.94 172 ARG A N 1
ATOM 1387 C CA . ARG A 1 172 ? 10.667 2.205 -2.950 1.00 80.94 172 ARG A CA 1
ATOM 1388 C C . ARG A 1 172 ? 9.902 3.076 -3.933 1.00 80.94 172 ARG A C 1
ATOM 1390 O O . ARG A 1 172 ? 9.663 2.664 -5.066 1.00 80.94 172 ARG A O 1
ATOM 1397 N N . GLY A 1 173 ? 9.512 4.274 -3.516 1.00 78.81 173 GLY A N 1
ATOM 1398 C CA . GLY A 1 173 ? 8.741 5.190 -4.357 1.00 78.81 173 GLY A CA 1
ATOM 1399 C C . GLY A 1 173 ? 8.347 6.471 -3.635 1.00 78.81 173 GLY A C 1
ATOM 1400 O O . GLY A 1 173 ? 8.697 6.674 -2.477 1.00 78.81 173 GLY A O 1
ATOM 1401 N N . ILE A 1 174 ? 7.634 7.353 -4.329 1.00 82.81 174 ILE A N 1
ATOM 1402 C CA . ILE A 1 174 ? 7.111 8.604 -3.760 1.00 82.81 174 ILE A CA 1
ATOM 1403 C C . ILE A 1 174 ? 5.691 8.416 -3.195 1.00 82.81 174 ILE A C 1
ATOM 1405 O O . ILE A 1 174 ? 5.110 7.334 -3.307 1.00 82.81 174 ILE A O 1
ATOM 1409 N N . CYS A 1 175 ? 5.111 9.485 -2.638 1.00 86.12 175 CYS A N 1
ATOM 1410 C CA . CYS A 1 175 ? 3.778 9.490 -2.022 1.00 86.12 175 CYS A CA 1
ATOM 1411 C C . CYS A 1 175 ? 2.676 8.881 -2.910 1.00 86.12 175 CYS A C 1
ATOM 1413 O O . CYS A 1 175 ? 1.837 8.128 -2.420 1.00 86.12 175 CYS A O 1
ATOM 1415 N N . SER A 1 176 ? 2.708 9.116 -4.228 1.00 85.50 176 SER A N 1
ATOM 1416 C CA . SER A 1 176 ? 1.721 8.554 -5.160 1.00 85.50 176 SER A CA 1
ATOM 1417 C C . SER A 1 176 ? 1.799 7.030 -5.287 1.00 85.50 176 SER A C 1
ATOM 1419 O O . SER A 1 176 ? 0.758 6.378 -5.310 1.00 85.50 176 SER A O 1
ATOM 1421 N N . GLY A 1 177 ? 3.004 6.450 -5.318 1.00 84.50 177 GLY A N 1
ATOM 1422 C CA . GLY A 1 177 ? 3.192 4.996 -5.370 1.00 84.50 177 GLY A CA 1
ATOM 1423 C C . GLY A 1 177 ? 2.656 4.318 -4.109 1.00 84.50 177 GLY A C 1
ATOM 1424 O O . GLY A 1 177 ? 1.890 3.358 -4.201 1.00 84.50 177 GLY A O 1
ATOM 1425 N N . TRP A 1 178 ? 2.966 4.890 -2.940 1.00 90.00 178 TRP A N 1
ATOM 1426 C CA . TRP A 1 178 ? 2.412 4.441 -1.660 1.00 90.00 178 TRP A CA 1
ATOM 1427 C C . TRP A 1 178 ? 0.885 4.511 -1.648 1.00 90.00 178 TRP A C 1
ATOM 1429 O O . TRP A 1 178 ? 0.219 3.523 -1.334 1.00 90.00 178 TRP A O 1
ATOM 1439 N N . ALA A 1 179 ? 0.319 5.655 -2.045 1.00 91.81 179 ALA A N 1
ATOM 1440 C CA . ALA A 1 179 ? -1.120 5.862 -2.016 1.00 91.81 179 ALA A CA 1
ATOM 1441 C C . ALA A 1 179 ? -1.874 4.887 -2.933 1.00 91.81 179 ALA A C 1
ATOM 1443 O O . ALA A 1 179 ? -2.884 4.312 -2.522 1.00 91.81 179 ALA A O 1
ATOM 1444 N N . LEU A 1 180 ? -1.368 4.649 -4.147 1.00 89.50 180 LEU A N 1
ATOM 1445 C CA . LEU A 1 180 ? -1.950 3.686 -5.085 1.00 89.50 180 LEU A CA 1
ATOM 1446 C C . LEU A 1 180 ? -1.854 2.250 -4.560 1.00 89.50 180 LEU A C 1
ATOM 1448 O O . LEU A 1 180 ? -2.845 1.516 -4.596 1.00 89.50 180 LEU A O 1
ATOM 1452 N N . ALA A 1 181 ? -0.692 1.857 -4.033 1.00 91.81 181 ALA A N 1
ATOM 1453 C CA . ALA A 1 181 ? -0.457 0.513 -3.519 1.00 91.81 181 ALA A CA 1
ATOM 1454 C C . ALA A 1 181 ? -1.334 0.200 -2.308 1.00 91.81 181 ALA A C 1
ATOM 1456 O O . ALA A 1 181 ? -2.048 -0.803 -2.306 1.00 91.81 181 ALA A O 1
ATOM 1457 N N . VAL A 1 182 ? -1.334 1.073 -1.301 1.00 94.94 182 VAL A N 1
ATOM 1458 C CA . VAL A 1 182 ? -2.115 0.867 -0.079 1.00 94.94 182 VAL A CA 1
ATOM 1459 C C . VAL A 1 182 ? -3.614 0.901 -0.367 1.00 94.94 182 VAL A C 1
ATOM 1461 O O . VAL A 1 182 ? -4.335 0.018 0.102 1.00 94.94 182 VAL A O 1
ATOM 1464 N N . THR A 1 183 ? -4.086 1.842 -1.193 1.00 94.94 183 THR A N 1
ATOM 1465 C CA . THR A 1 183 ? -5.503 1.886 -1.591 1.00 94.94 183 THR A CA 1
ATOM 1466 C C . THR A 1 183 ? -5.908 0.596 -2.301 1.00 94.94 183 THR A C 1
ATOM 1468 O O . THR A 1 183 ? -6.928 -0.001 -1.960 1.00 94.94 183 THR A O 1
ATOM 1471 N N . SER A 1 184 ? -5.086 0.105 -3.231 1.00 93.31 184 SER A N 1
ATOM 1472 C CA . SER A 1 184 ? -5.362 -1.146 -3.945 1.00 93.31 184 SER A CA 1
ATOM 1473 C C . SER A 1 184 ? -5.383 -2.353 -3.007 1.00 93.31 184 SER A C 1
ATOM 1475 O O . SER A 1 184 ? -6.280 -3.190 -3.099 1.00 93.31 184 SER A O 1
ATOM 1477 N N . MET A 1 185 ? -4.455 -2.420 -2.048 1.00 94.75 185 MET A N 1
ATOM 1478 C CA . MET A 1 185 ? -4.418 -3.485 -1.042 1.00 94.75 185 MET A CA 1
ATOM 1479 C C . MET A 1 185 ? -5.669 -3.483 -0.152 1.00 94.75 185 MET A C 1
ATOM 1481 O O . MET A 1 185 ? -6.240 -4.546 0.089 1.00 94.75 185 MET A O 1
ATOM 1485 N N . MET A 1 186 ? -6.141 -2.315 0.288 1.00 95.62 186 MET A N 1
ATOM 1486 C CA . MET A 1 186 ? -7.373 -2.181 1.081 1.00 95.62 186 MET A CA 1
ATOM 1487 C C . MET A 1 186 ? -8.627 -2.577 0.293 1.00 95.62 186 MET A C 1
ATOM 1489 O O . MET A 1 186 ? -9.515 -3.253 0.820 1.00 95.62 186 MET A O 1
ATOM 1493 N N . LEU A 1 187 ? -8.678 -2.206 -0.989 1.00 93.75 187 LEU A N 1
ATOM 1494 C CA . LEU A 1 187 ? -9.799 -2.508 -1.877 1.00 93.75 187 LEU A CA 1
ATOM 1495 C C . LEU A 1 187 ? -9.813 -3.959 -2.385 1.00 93.75 187 LEU A C 1
ATOM 1497 O O . LEU A 1 187 ? -10.853 -4.412 -2.859 1.00 93.75 187 LEU A O 1
ATOM 1501 N N . SER A 1 188 ? -8.701 -4.692 -2.266 1.00 93.25 188 SER A N 1
ATOM 1502 C CA . SER A 1 188 ? -8.585 -6.091 -2.713 1.00 93.25 188 SER A CA 1
ATOM 1503 C C . SER A 1 188 ? -9.457 -7.074 -1.921 1.00 93.25 188 SER A C 1
ATOM 1505 O O . SER A 1 188 ? -9.768 -8.160 -2.403 1.00 93.25 188 SER A O 1
ATOM 1507 N N . GLY A 1 189 ? -9.824 -6.717 -0.685 1.00 91.44 189 GLY A N 1
ATOM 1508 C CA . GLY A 1 189 ? -10.532 -7.600 0.245 1.00 91.44 189 GLY A CA 1
ATOM 1509 C C . GLY A 1 189 ? -9.663 -8.671 0.917 1.00 91.44 189 GLY A C 1
ATOM 1510 O O . GLY A 1 189 ? -10.176 -9.446 1.723 1.00 91.44 189 GLY A O 1
ATOM 1511 N N . GLU A 1 190 ? -8.359 -8.722 0.626 1.00 94.69 190 GLU A N 1
ATOM 1512 C CA . GLU A 1 190 ? -7.435 -9.691 1.236 1.00 94.69 190 GLU A CA 1
ATOM 1513 C C . GLU A 1 190 ? -6.840 -9.202 2.565 1.00 94.69 190 GLU A C 1
ATOM 1515 O O . GLU A 1 190 ? -6.477 -10.020 3.422 1.00 94.69 190 GLU A O 1
ATOM 1520 N N . MET A 1 191 ? -6.766 -7.879 2.751 1.00 95.12 191 MET A N 1
ATOM 1521 C CA . MET A 1 191 ? -6.318 -7.254 3.995 1.00 95.12 191 MET A CA 1
ATOM 1522 C C . MET A 1 191 ? -7.304 -7.538 5.130 1.00 95.12 191 MET A C 1
ATOM 1524 O O . MET A 1 191 ? -8.518 -7.624 4.931 1.00 95.12 191 MET A O 1
ATOM 1528 N N . SER A 1 192 ? -6.775 -7.715 6.340 1.00 95.62 192 SER A N 1
ATOM 1529 C CA . SER A 1 192 ? -7.602 -7.955 7.522 1.00 95.62 192 SER A CA 1
ATOM 1530 C C . SER A 1 192 ? -7.712 -6.736 8.427 1.00 95.62 192 SER A C 1
ATOM 1532 O O . SER A 1 192 ? -6.854 -5.865 8.436 1.00 95.62 192 SER A O 1
ATOM 1534 N N . ILE A 1 193 ? -8.741 -6.713 9.261 1.00 94.56 193 ILE A N 1
ATOM 1535 C CA . ILE A 1 193 ? -8.782 -5.877 10.460 1.00 94.56 193 ILE A CA 1
ATOM 1536 C C . ILE A 1 193 ? -8.554 -6.781 11.671 1.00 94.56 193 ILE A C 1
ATOM 1538 O O . ILE A 1 193 ? -9.092 -7.890 11.706 1.00 94.56 193 ILE A O 1
ATOM 1542 N N . ASN A 1 194 ? -7.763 -6.334 12.649 1.00 92.31 194 ASN A N 1
ATOM 1543 C CA . ASN A 1 194 ? -7.647 -7.020 13.934 1.00 92.31 194 ASN A CA 1
ATOM 1544 C C . ASN A 1 194 ? -8.753 -6.538 14.878 1.00 92.31 194 ASN A C 1
ATOM 1546 O O . ASN A 1 194 ? -8.645 -5.466 15.462 1.00 92.31 194 ASN A O 1
ATOM 1550 N N . LYS A 1 195 ? -9.814 -7.333 15.021 1.00 86.88 195 LYS A N 1
ATOM 1551 C CA . LYS A 1 195 ? -10.913 -7.060 15.946 1.00 86.88 195 LYS A CA 1
ATOM 1552 C C . LYS A 1 195 ? -10.880 -8.093 17.064 1.00 86.88 195 LYS A C 1
ATOM 1554 O O . LYS A 1 195 ? -11.066 -9.281 16.806 1.00 86.88 195 LYS A O 1
ATOM 1559 N N . ASP A 1 196 ? -10.621 -7.639 18.287 1.00 85.62 196 ASP A N 1
ATOM 1560 C CA . ASP A 1 196 ? -10.589 -8.481 19.490 1.00 85.62 196 ASP A CA 1
ATOM 1561 C C . ASP A 1 196 ? -9.622 -9.680 19.370 1.00 85.62 196 ASP A C 1
ATOM 1563 O O . ASP A 1 196 ? -9.941 -10.807 19.752 1.00 85.62 196 ASP A O 1
ATOM 1567 N N . GLY A 1 197 ? -8.444 -9.457 18.772 1.00 83.69 197 GLY A N 1
ATOM 1568 C CA . GLY A 1 197 ? -7.427 -10.495 18.561 1.00 83.69 197 GLY A CA 1
ATOM 1569 C C . GLY A 1 197 ? -7.718 -11.442 17.392 1.00 83.69 197 GLY A C 1
ATOM 1570 O O . GLY A 1 197 ? -6.997 -12.421 17.204 1.00 83.69 197 GLY A O 1
ATOM 1571 N N . LYS A 1 198 ? -8.766 -11.181 16.600 1.00 88.50 198 LYS A N 1
ATOM 1572 C CA . LYS A 1 198 ? -9.124 -11.969 15.416 1.00 88.50 198 LYS A CA 1
ATOM 1573 C C . LYS A 1 198 ? -8.910 -11.161 14.143 1.00 88.50 198 LYS A C 1
ATOM 1575 O O . LYS A 1 198 ? -9.400 -10.040 14.013 1.00 88.50 198 LYS A O 1
ATOM 1580 N N . PHE A 1 199 ? -8.240 -11.768 13.166 1.00 93.38 199 PHE A N 1
ATOM 1581 C CA . PHE A 1 199 ? -8.067 -11.186 11.837 1.00 93.38 199 PHE A CA 1
ATOM 1582 C C . PHE A 1 199 ? -9.294 -11.459 10.962 1.00 93.38 199 PHE A C 1
ATOM 1584 O O . PHE A 1 199 ? -9.532 -12.590 10.542 1.00 93.38 199 PHE A O 1
ATOM 1591 N N . ILE A 1 200 ? -10.063 -10.413 10.665 1.00 92.94 200 ILE A N 1
ATOM 1592 C CA . ILE A 1 200 ? -11.250 -10.480 9.806 1.00 92.94 200 ILE A CA 1
ATOM 1593 C C . ILE A 1 200 ? -10.886 -9.908 8.437 1.00 92.94 200 ILE A C 1
ATOM 1595 O O . ILE A 1 200 ? -10.596 -8.718 8.331 1.00 92.94 200 ILE A O 1
ATOM 1599 N N . LYS A 1 201 ? -10.882 -10.744 7.392 1.00 93.06 201 LYS A N 1
ATOM 1600 C CA . LYS A 1 201 ? -10.711 -10.293 6.000 1.00 93.06 201 LYS A CA 1
ATOM 1601 C C . LYS A 1 201 ? -11.971 -9.582 5.515 1.00 93.06 201 LYS A C 1
ATOM 1603 O O . LYS A 1 201 ? -13.064 -10.127 5.651 1.00 93.06 201 LYS A O 1
ATOM 1608 N N . GLN A 1 202 ? -11.808 -8.397 4.937 1.00 90.56 202 GLN A N 1
ATOM 1609 C CA . GLN A 1 202 ? -12.886 -7.660 4.281 1.00 90.56 202 GLN A CA 1
ATOM 1610 C C . GLN A 1 202 ? -12.325 -6.562 3.379 1.00 90.56 202 GLN A C 1
ATOM 1612 O O . GLN A 1 202 ? -11.172 -6.158 3.518 1.00 90.56 202 GLN A O 1
ATOM 1617 N N . ILE A 1 203 ? -13.163 -6.039 2.484 1.00 93.81 203 ILE A N 1
ATOM 1618 C CA . ILE A 1 203 ? -12.853 -4.801 1.766 1.00 93.81 203 ILE A CA 1
ATOM 1619 C C . ILE A 1 203 ? -12.857 -3.660 2.782 1.00 93.81 203 ILE A C 1
ATOM 1621 O O . ILE A 1 203 ? -13.877 -3.407 3.425 1.00 93.81 203 ILE A O 1
ATOM 1625 N N . ILE A 1 204 ? -11.724 -2.974 2.911 1.00 95.00 204 ILE A N 1
ATOM 1626 C CA . ILE A 1 204 ? -11.601 -1.775 3.738 1.00 95.00 204 ILE A CA 1
ATOM 1627 C C . ILE A 1 204 ? -11.904 -0.580 2.828 1.00 95.00 204 ILE A C 1
ATOM 1629 O O . ILE A 1 204 ? -11.183 -0.381 1.846 1.00 95.00 204 ILE A O 1
ATOM 1633 N N . PRO A 1 205 ? -12.972 0.200 3.090 1.00 94.62 205 PRO A N 1
ATOM 1634 C CA . PRO A 1 205 ? -13.277 1.375 2.285 1.00 94.62 205 PRO A CA 1
ATOM 1635 C C . PRO A 1 205 ? -12.096 2.340 2.317 1.00 94.62 205 PRO A C 1
ATOM 1637 O O . PRO A 1 205 ? -11.722 2.823 3.385 1.00 94.62 205 PRO A O 1
ATOM 1640 N N . ALA A 1 206 ? -11.511 2.595 1.149 1.00 95.69 206 ALA A N 1
ATOM 1641 C CA . ALA A 1 206 ? -10.320 3.416 1.003 1.00 95.69 206 ALA A CA 1
ATOM 1642 C C . ALA A 1 206 ? -10.353 4.241 -0.287 1.00 95.69 206 ALA A C 1
ATOM 1644 O O . ALA A 1 206 ? -11.004 3.865 -1.271 1.00 95.69 206 ALA A O 1
ATOM 1645 N N . LYS A 1 207 ? -9.633 5.363 -0.277 1.00 94.62 207 LYS A N 1
ATOM 1646 C CA . LYS A 1 207 ? -9.415 6.235 -1.432 1.00 94.62 207 LYS A CA 1
ATOM 1647 C C . LYS A 1 207 ? -8.015 6.840 -1.398 1.00 94.62 207 LYS A C 1
ATOM 1649 O O . LYS A 1 207 ? -7.568 7.278 -0.340 1.00 94.62 207 LYS A O 1
ATOM 1654 N N . ALA A 1 208 ? -7.363 6.916 -2.555 1.00 93.19 208 ALA A N 1
ATOM 1655 C CA . ALA A 1 208 ? -6.163 7.731 -2.718 1.00 93.19 208 ALA A CA 1
ATOM 1656 C C . ALA A 1 208 ? -6.591 9.173 -3.001 1.00 93.19 208 ALA A C 1
ATOM 1658 O O . ALA A 1 208 ? -7.538 9.409 -3.751 1.00 93.19 208 ALA A O 1
ATOM 1659 N N . ILE A 1 209 ? -5.923 10.147 -2.404 1.00 93.44 209 ILE A N 1
ATOM 1660 C CA . ILE A 1 209 ? -6.304 11.555 -2.484 1.00 93.44 209 ILE A CA 1
ATOM 1661 C C . ILE A 1 209 ? -5.097 12.372 -2.873 1.00 93.44 209 ILE A C 1
ATOM 1663 O O . ILE A 1 209 ? -4.034 12.216 -2.288 1.00 93.44 209 ILE A O 1
ATOM 1667 N N . ILE A 1 210 ? -5.297 13.278 -3.824 1.00 92.00 210 ILE A N 1
ATOM 1668 C CA . ILE A 1 210 ? -4.379 14.379 -4.093 1.00 92.00 210 ILE A CA 1
ATOM 1669 C C . ILE A 1 210 ? -4.970 15.620 -3.438 1.00 92.00 210 ILE A C 1
ATOM 1671 O O . ILE A 1 210 ? -6.143 15.948 -3.645 1.00 92.00 210 ILE A O 1
ATOM 1675 N N . GLY A 1 211 ? -4.165 16.345 -2.672 1.00 92.44 211 GLY A N 1
ATOM 1676 C CA . GLY A 1 211 ? -4.619 17.586 -2.063 1.00 92.44 211 GLY A CA 1
ATOM 1677 C C . GLY A 1 211 ? -3.542 18.286 -1.257 1.00 92.44 211 GLY A C 1
ATOM 1678 O O . GLY A 1 211 ? -2.370 18.260 -1.630 1.00 92.44 211 GLY A O 1
ATOM 1679 N N . TYR A 1 212 ? -3.957 18.928 -0.169 1.00 90.00 212 TYR A N 1
ATOM 1680 C CA . TYR A 1 212 ? -3.071 19.650 0.736 1.00 90.00 212 TYR A CA 1
ATOM 1681 C C . TYR A 1 212 ? -3.103 19.031 2.135 1.00 90.00 212 TYR A C 1
ATOM 1683 O O . TYR A 1 212 ? -4.174 18.928 2.735 1.00 90.00 212 TYR A O 1
ATOM 1691 N N . ALA A 1 213 ? -1.929 18.668 2.650 1.00 85.44 213 ALA A N 1
ATOM 1692 C CA . ALA A 1 213 ? -1.691 18.352 4.054 1.00 85.44 213 ALA A CA 1
ATOM 1693 C C . ALA A 1 213 ? -1.050 19.589 4.707 1.00 85.44 213 ALA A C 1
ATOM 1695 O O . ALA A 1 213 ? 0.124 19.905 4.487 1.00 85.44 213 ALA A O 1
ATOM 1696 N N . GLY A 1 214 ? -1.859 20.373 5.421 1.00 87.19 214 GLY A N 1
ATOM 1697 C CA . GLY A 1 214 ? -1.477 21.714 5.857 1.00 87.19 214 GLY A CA 1
ATOM 1698 C C . GLY A 1 214 ? -1.248 22.643 4.659 1.00 87.19 214 GLY A C 1
ATOM 1699 O O . GLY A 1 214 ? -2.182 22.964 3.924 1.00 87.19 214 GLY A O 1
ATOM 1700 N N . LEU A 1 215 ? -0.003 23.090 4.467 1.00 85.81 215 LEU A N 1
ATOM 1701 C CA . LEU A 1 215 ? 0.403 23.970 3.358 1.00 85.81 215 LEU A CA 1
ATOM 1702 C C . LEU A 1 215 ? 1.105 23.226 2.211 1.00 85.81 215 LEU A C 1
ATOM 1704 O O . LEU A 1 215 ? 1.443 23.837 1.197 1.00 85.81 215 LEU A O 1
ATOM 1708 N N . THR A 1 216 ? 1.326 21.921 2.355 1.00 83.44 216 THR A N 1
ATOM 1709 C CA . THR A 1 216 ? 2.111 21.122 1.411 1.00 83.44 216 THR A CA 1
ATOM 1710 C C . THR A 1 216 ? 1.187 20.303 0.522 1.00 83.44 216 THR A C 1
ATOM 1712 O O . THR A 1 216 ? 0.223 19.711 1.004 1.00 83.44 216 THR A O 1
ATOM 1715 N N . ARG A 1 217 ? 1.478 20.256 -0.783 1.00 87.75 217 ARG A N 1
ATOM 1716 C CA . ARG A 1 217 ? 0.803 19.324 -1.695 1.00 87.75 217 ARG A CA 1
ATOM 1717 C C . ARG A 1 217 ? 1.263 17.907 -1.404 1.00 87.75 217 ARG A C 1
ATOM 1719 O O . ARG A 1 217 ? 2.467 17.667 -1.369 1.00 87.75 217 ARG A O 1
ATOM 1726 N N . ASP A 1 218 ? 0.317 16.995 -1.253 1.00 89.44 218 ASP A N 1
ATOM 1727 C CA . ASP A 1 218 ? 0.615 15.605 -0.932 1.00 89.44 218 ASP A CA 1
ATOM 1728 C C . ASP A 1 218 ? -0.367 14.637 -1.603 1.00 89.44 218 ASP A C 1
ATOM 1730 O O . ASP A 1 218 ? -1.430 15.043 -2.095 1.00 89.44 218 ASP A O 1
ATOM 1734 N N . VAL A 1 219 ? 0.013 13.359 -1.621 1.00 91.44 219 VAL A N 1
ATOM 1735 C CA . VAL A 1 219 ? -0.837 12.242 -2.024 1.00 91.44 219 VAL A CA 1
ATOM 1736 C C . VAL A 1 219 ? -0.913 11.238 -0.878 1.00 91.44 219 VAL A C 1
ATOM 1738 O O . VAL A 1 219 ? 0.094 10.644 -0.507 1.00 91.44 219 VAL A O 1
ATOM 1741 N N . TRP A 1 220 ? -2.107 11.027 -0.328 1.00 94.56 220 TRP A N 1
ATOM 1742 C CA . TRP A 1 220 ? -2.324 10.144 0.823 1.00 94.56 220 TRP A CA 1
ATOM 1743 C C . TRP A 1 220 ? -3.459 9.155 0.571 1.00 94.56 220 TRP A C 1
ATOM 1745 O O . TRP A 1 220 ? -4.186 9.253 -0.416 1.00 94.56 220 TRP A O 1
ATOM 1755 N N . VAL A 1 221 ? -3.621 8.194 1.476 1.00 96.25 221 VAL A N 1
ATOM 1756 C CA . VAL A 1 221 ? -4.789 7.309 1.524 1.00 96.25 221 VAL A CA 1
ATOM 1757 C C . VAL A 1 221 ? -5.684 7.731 2.670 1.00 96.25 221 VAL A C 1
ATOM 1759 O O . VAL A 1 221 ? -5.198 7.877 3.786 1.00 96.25 221 VAL A O 1
ATOM 1762 N N . GLU A 1 222 ? -6.982 7.870 2.414 1.00 97.12 222 GLU A N 1
ATOM 1763 C CA . GLU A 1 222 ? -8.013 7.860 3.455 1.00 97.12 222 GLU A CA 1
ATOM 1764 C C . GLU A 1 222 ? -8.689 6.498 3.490 1.00 97.12 222 GLU A C 1
ATOM 1766 O O . GLU A 1 222 ? -9.089 5.989 2.443 1.00 97.12 222 GLU A O 1
ATOM 1771 N N . TYR A 1 223 ? -8.857 5.926 4.679 1.00 96.81 223 TYR A N 1
ATOM 1772 C CA . TYR A 1 223 ? -9.531 4.644 4.865 1.00 96.81 223 TYR A CA 1
ATOM 1773 C C . TYR A 1 223 ? -10.358 4.614 6.142 1.00 96.81 223 TYR A C 1
ATOM 1775 O O . TYR A 1 223 ? -10.080 5.328 7.104 1.00 96.81 223 TYR A O 1
ATOM 1783 N N . GLN A 1 224 ? -11.410 3.797 6.135 1.00 95.75 224 GLN A N 1
ATOM 1784 C CA . GLN A 1 224 ? -12.374 3.724 7.228 1.00 95.75 224 GLN A CA 1
ATOM 1785 C C . GLN A 1 224 ? -12.294 2.386 7.951 1.00 95.75 224 GLN A C 1
ATOM 1787 O O . GLN A 1 224 ? -12.575 1.334 7.374 1.00 95.75 224 GLN A O 1
ATOM 1792 N N . VAL A 1 225 ? -11.951 2.439 9.237 1.00 94.00 225 VAL A N 1
ATOM 1793 C CA . VAL A 1 225 ? -11.924 1.288 10.146 1.00 94.00 225 VAL A CA 1
ATOM 1794 C C . VAL A 1 225 ? -12.375 1.730 11.537 1.00 94.00 225 VAL A C 1
ATOM 1796 O O . VAL A 1 225 ? -12.126 2.862 11.941 1.00 94.00 225 VAL A O 1
ATOM 1799 N N . PHE A 1 226 ? -13.059 0.851 12.273 1.00 92.19 226 PHE A N 1
ATOM 1800 C CA . PHE A 1 226 ? -13.521 1.116 13.648 1.00 92.19 226 PHE A CA 1
ATOM 1801 C C . PHE A 1 226 ? -14.320 2.421 13.829 1.00 92.19 226 PHE A C 1
ATOM 1803 O O . PHE A 1 226 ? -14.225 3.064 14.866 1.00 92.19 226 PHE A O 1
ATOM 1810 N N . ASN A 1 227 ? -15.124 2.799 12.829 1.00 91.75 227 ASN A N 1
ATOM 1811 C CA . ASN A 1 227 ? -15.889 4.057 12.770 1.00 91.75 227 ASN A CA 1
ATOM 1812 C C . ASN A 1 227 ? -15.049 5.344 12.680 1.00 91.75 227 ASN A C 1
ATOM 1814 O O . ASN A 1 227 ? -15.624 6.429 12.668 1.00 91.75 227 ASN A O 1
ATOM 1818 N N . ASN A 1 228 ? -13.730 5.232 12.532 1.00 94.56 228 ASN A N 1
ATOM 1819 C CA . ASN A 1 228 ? -12.830 6.363 12.354 1.00 94.56 228 ASN A CA 1
ATOM 1820 C C . ASN A 1 228 ? -12.353 6.446 10.901 1.00 94.56 228 ASN A C 1
ATOM 1822 O O . ASN A 1 228 ? -12.288 5.443 10.181 1.00 94.56 228 ASN A O 1
ATOM 1826 N N . THR A 1 229 ? -12.007 7.660 10.471 1.00 96.50 229 THR A N 1
ATOM 1827 C CA . THR A 1 229 ? -11.314 7.879 9.198 1.00 96.50 229 THR A CA 1
ATOM 1828 C C . THR A 1 229 ? -9.841 8.091 9.484 1.00 96.50 229 THR A C 1
ATOM 1830 O O . THR A 1 229 ? -9.466 9.024 10.188 1.00 96.50 229 THR A O 1
ATOM 1833 N N . TRP A 1 230 ? -9.015 7.234 8.911 1.00 97.19 230 TRP A N 1
ATOM 1834 C CA . TRP A 1 230 ? -7.575 7.246 9.079 1.00 97.19 230 TRP A CA 1
ATOM 1835 C C . TRP A 1 230 ? -6.888 7.684 7.799 1.00 97.19 230 TRP A C 1
ATOM 1837 O O . TRP A 1 230 ? -7.415 7.512 6.698 1.00 97.19 230 TRP A O 1
ATOM 1847 N N . ILE A 1 231 ? -5.693 8.234 7.965 1.00 96.00 231 ILE A N 1
ATOM 1848 C CA . ILE A 1 231 ? -4.816 8.673 6.895 1.00 96.00 231 ILE A CA 1
ATOM 1849 C C . ILE A 1 231 ? -3.503 7.916 6.972 1.00 96.00 231 ILE A C 1
ATOM 1851 O O . ILE A 1 231 ? -2.946 7.714 8.051 1.00 96.00 231 ILE A O 1
ATOM 1855 N N . THR A 1 232 ? -2.985 7.529 5.809 1.00 95.19 232 THR A N 1
ATOM 1856 C CA . THR A 1 232 ? -1.567 7.210 5.666 1.00 95.19 232 THR A CA 1
ATOM 1857 C C . THR A 1 232 ? -0.956 7.953 4.492 1.00 95.19 232 THR A C 1
ATOM 1859 O O . THR A 1 232 ? -1.555 8.045 3.422 1.00 95.19 232 THR A O 1
ATOM 1862 N N . SER A 1 233 ? 0.239 8.489 4.708 1.00 91.88 233 SER A N 1
ATOM 1863 C CA . SER A 1 233 ? 1.039 9.162 3.688 1.00 91.88 233 SER A CA 1
ATOM 1864 C C . SER A 1 233 ? 2.507 8.782 3.849 1.00 91.88 233 SER A C 1
ATOM 1866 O O . SER A 1 233 ? 2.929 8.347 4.926 1.00 91.88 233 SER A O 1
ATOM 1868 N N . ALA A 1 234 ? 3.268 8.958 2.774 1.00 88.44 234 ALA A N 1
ATOM 1869 C CA . ALA A 1 234 ? 4.707 8.779 2.743 1.00 88.44 234 ALA A CA 1
ATOM 1870 C C . ALA A 1 234 ? 5.380 10.059 2.245 1.00 88.44 234 ALA A C 1
ATOM 1872 O O . ALA A 1 234 ? 5.074 10.528 1.152 1.00 88.44 234 ALA A O 1
ATOM 1873 N N . ALA A 1 235 ? 6.332 10.590 3.006 1.00 85.50 235 ALA A N 1
ATOM 1874 C CA . ALA A 1 235 ? 6.995 11.849 2.694 1.00 85.50 235 ALA A CA 1
ATOM 1875 C C . ALA A 1 235 ? 8.514 11.759 2.877 1.00 85.50 235 ALA A C 1
ATOM 1877 O O . ALA A 1 235 ? 9.051 10.810 3.452 1.00 85.50 235 ALA A O 1
ATOM 1878 N N . LEU A 1 236 ? 9.206 12.774 2.362 1.00 83.12 236 LEU A N 1
ATOM 1879 C CA . LEU A 1 236 ? 10.611 13.016 2.654 1.00 83.12 236 LEU A CA 1
ATOM 1880 C C . LEU A 1 236 ? 10.708 14.215 3.591 1.00 83.12 236 LEU A C 1
ATOM 1882 O O . LEU A 1 236 ? 10.457 15.352 3.186 1.00 83.12 236 LEU A O 1
ATOM 1886 N N . GLU A 1 237 ? 11.088 13.961 4.833 1.00 83.81 237 GLU A N 1
ATOM 1887 C CA . GLU A 1 237 ? 11.237 14.985 5.862 1.00 83.81 237 GLU A CA 1
ATOM 1888 C C . GLU A 1 237 ? 12.710 15.284 6.119 1.00 83.81 237 GLU A C 1
ATOM 1890 O O . GLU A 1 237 ? 13.596 14.556 5.671 1.00 83.81 237 GLU A O 1
ATOM 1895 N N . LYS A 1 238 ? 12.987 16.385 6.818 1.00 82.19 238 LYS A N 1
ATOM 1896 C CA . LYS A 1 238 ? 14.319 16.652 7.357 1.00 82.19 238 LYS A CA 1
ATOM 1897 C C . LYS A 1 238 ? 14.344 16.248 8.822 1.00 82.19 238 LYS A C 1
ATOM 1899 O O . LYS A 1 238 ? 13.437 16.618 9.563 1.00 82.19 238 LYS A O 1
ATOM 1904 N N . ASP A 1 239 ? 15.383 15.542 9.242 1.00 79.38 239 ASP A N 1
ATOM 1905 C CA . ASP A 1 239 ? 15.656 15.364 10.662 1.00 79.38 239 ASP A CA 1
ATOM 1906 C C . ASP A 1 239 ? 16.040 16.709 11.316 1.00 79.38 239 ASP A C 1
ATOM 1908 O O . ASP A 1 239 ? 16.238 17.730 10.644 1.00 79.38 239 ASP A O 1
ATOM 1912 N N . GLY A 1 240 ? 16.170 16.721 12.647 1.00 77.31 240 GLY A N 1
ATOM 1913 C CA . GLY A 1 240 ? 16.587 17.907 13.409 1.00 77.31 240 GLY A CA 1
ATOM 1914 C C . GLY A 1 240 ? 17.983 18.446 13.055 1.00 77.31 240 GLY A C 1
ATOM 1915 O O . GLY A 1 240 ? 18.368 19.498 13.556 1.00 77.31 240 GLY A O 1
ATOM 1916 N N . TYR A 1 241 ? 18.723 17.753 12.185 1.00 82.69 241 TYR A N 1
ATOM 1917 C CA . TYR A 1 241 ? 20.054 18.105 11.695 1.00 82.69 241 TYR A CA 1
ATOM 1918 C C . TYR A 1 241 ? 20.056 18.480 10.201 1.00 82.69 241 TYR A C 1
ATOM 1920 O O . TYR A 1 241 ? 21.099 18.820 9.648 1.00 82.69 241 TYR A O 1
ATOM 1928 N N . GLY A 1 242 ? 18.894 18.463 9.540 1.00 79.25 242 GLY A N 1
ATOM 1929 C CA . GLY A 1 242 ? 18.736 18.804 8.129 1.00 79.25 242 GLY A CA 1
ATOM 1930 C C . GLY A 1 242 ? 18.947 17.648 7.143 1.00 79.25 242 GLY A C 1
ATOM 1931 O O . GLY A 1 242 ? 18.818 17.884 5.935 1.00 79.25 242 GLY A O 1
ATOM 1932 N N . ASN A 1 243 ? 19.223 16.425 7.608 1.00 81.69 243 ASN A N 1
ATOM 1933 C CA . ASN A 1 243 ? 19.325 15.240 6.754 1.00 81.69 243 ASN A CA 1
ATOM 1934 C C . ASN A 1 243 ? 17.940 14.796 6.292 1.00 81.69 243 ASN A C 1
ATOM 1936 O O . ASN A 1 243 ? 16.977 14.849 7.049 1.00 81.69 243 ASN A O 1
ATOM 1940 N N . LYS A 1 244 ? 17.834 14.317 5.052 1.00 82.44 244 LYS A N 1
ATOM 1941 C CA . LYS A 1 244 ? 16.568 13.819 4.509 1.00 82.44 244 LYS A CA 1
ATOM 1942 C C . LYS A 1 244 ? 16.282 12.405 5.016 1.00 82.44 244 LYS A C 1
ATOM 1944 O O . LYS A 1 244 ? 17.110 11.519 4.829 1.00 82.44 244 LYS A O 1
ATOM 1949 N N . ILE A 1 245 ? 15.102 12.196 5.589 1.00 84.56 245 ILE A N 1
ATOM 1950 C CA . ILE A 1 245 ? 14.619 10.902 6.075 1.00 84.56 245 ILE A CA 1
ATOM 1951 C C . ILE A 1 245 ? 13.270 10.565 5.438 1.00 84.56 245 ILE A C 1
ATOM 1953 O O . ILE A 1 245 ? 12.422 11.436 5.246 1.00 84.56 245 ILE A O 1
ATOM 1957 N N . SER A 1 246 ? 13.077 9.293 5.093 1.00 86.31 246 SER A N 1
ATOM 1958 C CA . SER A 1 246 ? 11.772 8.789 4.662 1.00 86.31 246 SER A CA 1
ATOM 1959 C C . SER A 1 246 ? 10.859 8.654 5.872 1.00 86.31 246 SER A C 1
ATOM 1961 O O . SER A 1 246 ? 11.243 8.021 6.858 1.00 86.31 246 SER A O 1
ATOM 1963 N N . THR A 1 247 ? 9.651 9.197 5.788 1.00 87.94 247 THR A N 1
ATOM 1964 C CA . THR A 1 247 ? 8.626 9.052 6.821 1.00 87.94 247 THR A CA 1
ATOM 1965 C C . THR A 1 247 ? 7.381 8.404 6.236 1.00 87.94 247 THR A C 1
ATOM 1967 O O . THR A 1 247 ? 7.004 8.631 5.088 1.00 87.94 247 THR A O 1
ATOM 1970 N N . THR A 1 248 ? 6.750 7.536 7.023 1.00 90.75 248 THR A N 1
ATOM 1971 C CA . THR A 1 248 ? 5.416 6.995 6.751 1.00 90.75 248 THR A CA 1
ATOM 1972 C C . THR A 1 248 ? 4.578 7.246 7.987 1.00 90.75 248 THR A C 1
ATOM 1974 O O . THR A 1 248 ? 4.978 6.867 9.089 1.00 90.75 248 THR A O 1
ATOM 1977 N N . ILE A 1 249 ? 3.437 7.900 7.808 1.00 91.50 249 ILE A N 1
ATOM 1978 C CA . ILE A 1 249 ? 2.553 8.261 8.914 1.00 91.50 249 ILE A CA 1
ATOM 1979 C C . ILE A 1 249 ? 1.264 7.449 8.873 1.00 91.50 249 ILE A C 1
ATOM 1981 O O . ILE A 1 249 ? 0.796 7.041 7.809 1.00 91.50 249 ILE A O 1
ATOM 1985 N N . PHE A 1 250 ? 0.691 7.254 10.057 1.00 93.81 250 PHE A N 1
ATOM 1986 C CA . PHE A 1 250 ? -0.648 6.720 10.276 1.00 93.81 250 PHE A CA 1
ATOM 1987 C C . PHE A 1 250 ? -1.302 7.601 11.333 1.00 93.81 250 PHE A C 1
ATOM 1989 O O . PHE A 1 250 ? -0.851 7.614 12.479 1.00 93.81 250 PHE A O 1
ATOM 1996 N N . VAL A 1 251 ? -2.296 8.386 10.933 1.00 94.25 251 VAL A N 1
ATOM 1997 C CA . VAL A 1 251 ? -2.949 9.367 11.809 1.00 94.25 251 VAL A CA 1
ATOM 1998 C C . VAL A 1 251 ? -4.450 9.349 11.586 1.00 94.25 251 VAL A C 1
ATOM 2000 O O . VAL A 1 251 ? -4.915 9.072 10.481 1.00 94.25 251 VAL A O 1
ATOM 2003 N N . GLU A 1 252 ? -5.221 9.636 12.628 1.00 95.19 252 GLU A N 1
ATOM 2004 C CA . GLU A 1 252 ? -6.645 9.904 12.456 1.00 95.19 252 GLU A CA 1
ATOM 2005 C C . GLU A 1 252 ? -6.815 11.215 11.677 1.00 95.19 252 GLU A C 1
ATOM 2007 O O . GLU A 1 252 ? -6.050 12.165 11.860 1.00 95.19 252 GLU A O 1
ATOM 2012 N N . LYS A 1 253 ? -7.780 11.257 10.757 1.00 93.19 253 LYS A N 1
ATOM 2013 C CA . LYS A 1 253 ? -8.010 12.430 9.915 1.00 93.19 253 LYS A CA 1
ATOM 2014 C C . LYS A 1 253 ? -8.480 13.613 10.757 1.00 93.19 253 LYS A C 1
ATOM 2016 O O . LYS A 1 253 ? -9.476 13.521 11.468 1.00 93.19 253 LYS A O 1
ATOM 2021 N N . ASP A 1 254 ? -7.842 14.759 10.556 1.00 91.25 254 ASP A N 1
ATOM 2022 C CA . ASP A 1 254 ? -8.256 16.038 11.127 1.00 91.25 254 ASP A CA 1
ATOM 2023 C C . ASP A 1 254 ? -8.464 17.116 10.038 1.00 91.25 254 ASP A C 1
ATOM 2025 O O . ASP A 1 254 ? -8.460 16.844 8.833 1.00 91.25 254 ASP A O 1
ATOM 2029 N N . SER A 1 255 ? -8.669 18.366 10.464 1.00 86.44 255 SER A N 1
ATOM 2030 C CA . SER A 1 255 ? -8.943 19.508 9.583 1.00 86.44 255 SER A CA 1
ATOM 2031 C C . SER A 1 255 ? -7.779 19.952 8.685 1.00 86.44 255 SER A C 1
ATOM 2033 O O . SER A 1 255 ? -7.986 20.789 7.803 1.00 86.44 255 SER A O 1
ATOM 2035 N N . GLN A 1 256 ? -6.557 19.458 8.906 1.00 89.56 256 GLN A N 1
ATOM 2036 C CA . GLN A 1 256 ? -5.381 19.874 8.140 1.00 89.56 256 GLN A CA 1
ATOM 2037 C C . GLN A 1 256 ? -5.326 19.243 6.742 1.00 89.56 256 GLN A C 1
ATOM 2039 O O . GLN A 1 256 ? -4.624 19.757 5.873 1.00 89.56 256 GLN A O 1
ATOM 2044 N N . PHE A 1 257 ? -6.083 18.168 6.507 1.00 89.44 257 PHE A N 1
ATOM 2045 C CA . PHE A 1 257 ? -6.136 17.467 5.226 1.00 89.44 257 PHE A CA 1
ATOM 2046 C C . PHE A 1 257 ? -7.298 17.967 4.370 1.00 89.44 257 PHE A C 1
ATOM 2048 O O . PHE A 1 257 ? -8.472 17.780 4.699 1.00 89.44 257 PHE A O 1
ATOM 2055 N N . LYS A 1 258 ? -6.971 18.593 3.239 1.00 91.19 258 LYS A N 1
ATOM 2056 C CA . LYS A 1 258 ? -7.941 19.148 2.289 1.00 91.19 258 LYS A CA 1
ATOM 2057 C C . LYS A 1 258 ? -7.806 18.460 0.939 1.00 91.19 258 LYS A C 1
ATOM 2059 O O . LYS A 1 258 ? -6.812 18.666 0.240 1.00 91.19 258 LYS A O 1
ATOM 2064 N N . SER A 1 259 ? -8.802 17.656 0.569 1.00 91.44 259 SER A N 1
ATOM 2065 C CA . SER A 1 259 ? -8.825 16.970 -0.723 1.00 91.44 259 SER A CA 1
ATOM 2066 C C . SER A 1 259 ? -9.030 17.958 -1.873 1.00 91.44 259 SER A C 1
ATOM 2068 O O . SER A 1 259 ? -9.774 18.933 -1.768 1.00 91.44 259 SER A O 1
ATOM 2070 N N . VAL A 1 260 ? -8.331 17.709 -2.978 1.00 90.62 260 VAL A N 1
ATOM 2071 C CA . VAL A 1 260 ? -8.541 18.385 -4.267 1.00 90.62 260 VAL A CA 1
ATOM 2072 C C . VAL A 1 260 ? -9.100 17.390 -5.277 1.00 90.62 260 VAL A C 1
ATOM 2074 O O . VAL A 1 260 ? -10.001 17.723 -6.041 1.00 90.62 260 VAL A O 1
ATOM 2077 N N . PHE A 1 261 ? -8.581 16.162 -5.264 1.00 88.06 261 PHE A N 1
ATOM 2078 C CA . PHE A 1 261 ? -9.026 15.079 -6.127 1.00 88.06 261 PHE A CA 1
ATOM 2079 C C . PHE A 1 261 ? -9.002 13.745 -5.377 1.00 88.06 261 PHE A C 1
ATOM 2081 O O . PHE A 1 261 ? -8.104 13.503 -4.572 1.00 88.06 261 PHE A O 1
ATOM 2088 N N . GLU A 1 262 ? -9.967 12.871 -5.659 1.00 88.62 262 GLU A N 1
ATOM 2089 C CA . GLU A 1 262 ? -10.142 11.595 -4.963 1.00 88.62 262 GLU A CA 1
ATOM 2090 C C . GLU A 1 262 ? -10.256 10.430 -5.955 1.00 88.62 262 GLU A C 1
ATOM 2092 O O . GLU A 1 262 ? -11.101 10.433 -6.851 1.00 88.62 262 GLU A O 1
ATOM 2097 N N . PHE A 1 263 ? -9.439 9.400 -5.750 1.00 81.94 263 PHE A N 1
ATOM 2098 C CA . PHE A 1 263 ? -9.464 8.135 -6.476 1.00 81.94 263 PHE A CA 1
ATOM 2099 C C . PHE A 1 263 ? -10.089 7.054 -5.592 1.00 81.94 263 PHE A C 1
ATOM 2101 O O . PHE A 1 263 ? -9.484 6.570 -4.635 1.00 81.94 263 PHE A O 1
ATOM 2108 N N . THR A 1 264 ? -11.320 6.676 -5.916 1.00 76.19 264 THR A N 1
ATOM 2109 C CA . THR A 1 264 ? -12.087 5.622 -5.237 1.00 76.19 264 THR A CA 1
ATOM 2110 C C . THR A 1 264 ? -12.142 4.333 -6.064 1.00 76.19 264 THR A C 1
ATOM 2112 O O . THR A 1 264 ? -11.659 4.279 -7.195 1.00 76.19 264 THR A O 1
ATOM 2115 N N . ASN A 1 265 ? -12.804 3.298 -5.529 1.00 65.25 265 ASN A N 1
ATOM 2116 C CA . ASN A 1 265 ? -13.043 2.002 -6.184 1.00 65.25 265 ASN A CA 1
ATOM 2117 C C . ASN A 1 265 ? -13.588 2.123 -7.628 1.00 65.25 265 ASN A C 1
ATOM 2119 O O . ASN A 1 265 ? -13.264 1.297 -8.471 1.00 65.25 265 ASN A O 1
ATOM 2123 N N . ILE A 1 266 ? -14.345 3.179 -7.957 1.00 56.53 266 ILE A N 1
ATOM 2124 C CA . ILE A 1 266 ? -14.867 3.407 -9.319 1.00 56.53 266 ILE A CA 1
ATOM 2125 C C . ILE A 1 266 ? -13.733 3.542 -10.348 1.00 56.53 266 ILE A C 1
ATOM 2127 O O . ILE A 1 266 ? -13.871 3.068 -11.470 1.00 56.53 266 ILE A O 1
ATOM 2131 N N . TYR A 1 267 ? -12.597 4.123 -9.961 1.00 56.91 267 TYR A N 1
ATOM 2132 C CA . TYR A 1 267 ? -11.442 4.296 -10.845 1.00 56.91 267 TYR A CA 1
ATOM 2133 C C . TYR A 1 267 ? -10.534 3.060 -10.900 1.00 56.91 267 TYR A C 1
ATOM 2135 O O . TYR A 1 267 ? -9.774 2.908 -11.850 1.00 56.91 267 TYR A O 1
ATOM 2143 N N . PHE A 1 268 ? -10.649 2.160 -9.918 1.00 55.91 268 PHE A N 1
ATOM 2144 C CA . PHE A 1 268 ? -9.975 0.857 -9.911 1.00 55.91 268 PHE A CA 1
ATOM 2145 C C . PHE A 1 268 ? -10.799 -0.251 -10.585 1.00 55.91 268 PHE A C 1
ATOM 2147 O O . PHE A 1 268 ? -10.295 -1.342 -10.822 1.00 55.91 268 PHE A O 1
ATOM 2154 N N . ARG A 1 269 ? -12.068 0.001 -10.915 1.00 43.56 269 ARG A N 1
ATOM 2155 C CA . ARG A 1 269 ? -12.903 -0.902 -11.714 1.00 43.56 269 ARG A CA 1
ATOM 2156 C C . ARG A 1 269 ? -12.900 -0.445 -13.167 1.00 43.56 269 ARG A C 1
ATOM 2158 O O . ARG A 1 269 ? -13.915 0.024 -13.672 1.00 43.56 269 ARG A O 1
ATOM 2165 N N . MET A 1 270 ? -11.758 -0.559 -13.837 1.00 36.22 270 MET A N 1
ATOM 2166 C CA . MET A 1 270 ? -11.747 -0.538 -15.299 1.00 36.22 270 MET A CA 1
ATOM 2167 C C . MET A 1 270 ? -11.883 -1.983 -15.781 1.00 36.22 270 MET A C 1
ATOM 2169 O O . MET A 1 270 ? -10.915 -2.736 -15.761 1.00 36.22 270 MET A O 1
ATOM 2173 N N . VAL A 1 271 ? -13.124 -2.360 -16.106 1.00 34.06 271 VAL A N 1
ATOM 2174 C CA . VAL A 1 271 ? -13.474 -3.588 -16.840 1.00 34.06 271 VAL A CA 1
ATOM 2175 C C . VAL A 1 271 ? -13.361 -3.308 -18.332 1.00 34.06 271 VAL A C 1
ATOM 2177 O O . VAL A 1 271 ? -13.873 -2.242 -18.749 1.00 34.06 271 VAL A O 1
#